Protein AF-A0A9N9YJM9-F1 (afdb_monomer)

Organism: NCBI:txid160324

Secondary structure (DSSP, 8-state):
-------------TTBEEEE--GGGS-TT-GGGGGSPTT--SEEEEE--SS-BTTEEEEEEEE-SSS-SSEEEP-BGGGPPPSS--EEEEEEEEEEEGGG-EESSSSS--BB-HHHHHHHHHHHHHH-HHHHHHHTTTSSSSTTTGGGG------------TTHHHHHTTS----PPP-PPP---------PPPP--

pLDDT: mean 72.13, std 16.97, range [33.31, 95.19]

Nearest PDB structures (foldseek):
  7ewj-assembly1_B  TM=7.113E-01  e=4.462E-03  Staphylococcus aureus
  5hjz-assembly1_A  TM=6.738E-01  e=5.020E-03  Mycobacterium tuberculosis H37Rv
  3tcj-assembly1_B  TM=5.607E-01  e=1.279E-01  Aliivibrio fischeri

Mean predicted aligned error: 15.02 Å

Foldseek 3Di:
DDPPPPVPPQDQLAQAKWAQAAPVVDPPPPPCPVVFDPPQHGFIWGWLFRDQDPQKTKIWGKDAPDDDPDWQFFDWPPRDHDPGRITTDLVDIDIDGPVSIHHDDPPRTTGTDPVRSVVSLVVNCVPPVPVCCVVCPPSNNCVVVVVVPPPPPPPPDDPDDPVVVVVVVPPPPDDDDDDDDDDDDDDDDDDDDDDDD

Sequence (197 aa):
MSHSSQTPRCLRLGGRLMMLPREEEIEESIPAMQAIEPGIFNHPVVVLSRQVHQGNVAVLLVSSPLQLPRSCTLAIAHGKTMKKQSYVNIQNIHEVPFDILRECWHDDDFYLESKSYGTLIKVLWKQNVAELDVRLRGHGIFERMHQSTRVETPRSTLNLSAEERRLIRLRSTHVEAPRSTPSLSAEEPRRRAYRNV

Solvent-accessible surface area (backbone atoms only — not comparable to full-atom values): 12550 Å² total; per-residue (Å²): 134,84,80,77,77,71,74,67,82,75,66,70,37,43,29,26,43,28,22,35,50,45,71,90,74,51,67,84,84,48,83,61,62,83,71,51,69,86,89,60,54,64,29,44,26,37,29,50,16,42,41,75,36,96,62,22,33,38,29,28,51,50,42,67,86,75,88,65,96,62,63,48,82,68,47,36,46,91,81,46,68,62,98,53,77,39,26,34,47,77,85,55,71,44,66,42,58,50,87,65,49,38,77,44,64,95,58,94,74,46,30,39,25,72,67,47,39,52,47,51,53,55,53,51,48,74,72,43,54,73,65,49,50,68,74,50,59,75,20,56,66,62,67,67,67,70,56,74,71,60,71,78,67,79,80,88,74,78,87,68,53,82,69,62,62,59,63,64,71,74,72,79,81,75,87,79,77,88,80,83,80,82,88,84,79,87,83,89,78,88,81,80,85,85,84,79,135

Radius of gyration: 25.68 Å; Cα contacts (8 Å, |Δi|>4): 224; chains: 1; bounding box: 63×47×76 Å

Structure (mmCIF, N/CA/C/O backbone):
data_AF-A0A9N9YJM9-F1
#
_entry.id   AF-A0A9N9YJM9-F1
#
loop_
_atom_site.group_PDB
_atom_site.id
_atom_site.type_symbol
_atom_site.label_atom_id
_atom_site.label_alt_id
_atom_site.label_comp_id
_atom_site.label_asym_id
_atom_site.label_entity_id
_atom_site.label_seq_id
_atom_site.pdbx_PDB_ins_code
_atom_site.Cartn_x
_atom_site.Cartn_y
_atom_site.Cartn_z
_atom_site.occupancy
_atom_site.B_iso_or_equiv
_atom_site.auth_seq_id
_atom_site.auth_comp_id
_atom_site.auth_asym_id
_atom_site.auth_atom_id
_atom_site.pdbx_PDB_model_num
ATOM 1 N N . MET A 1 1 ? -24.171 -30.555 9.560 1.00 45.22 1 MET A N 1
ATOM 2 C CA . MET A 1 1 ? -22.698 -30.589 9.472 1.00 45.22 1 MET A CA 1
ATOM 3 C C . MET A 1 1 ? -22.199 -29.174 9.667 1.00 45.22 1 MET A C 1
ATOM 5 O O . MET A 1 1 ? -22.440 -28.329 8.819 1.00 45.22 1 MET A O 1
ATOM 9 N N . SER A 1 2 ? -21.634 -28.885 10.835 1.00 41.25 2 SER A N 1
ATOM 10 C CA . SER A 1 2 ? -21.158 -27.548 11.184 1.00 41.25 2 SER A CA 1
ATOM 11 C C . SER A 1 2 ? -19.790 -27.353 10.545 1.00 41.25 2 SER A C 1
ATOM 13 O O . SER A 1 2 ? -18.819 -27.975 10.973 1.00 41.25 2 SER A O 1
ATOM 15 N N . HIS A 1 3 ? -19.715 -26.539 9.492 1.00 36.03 3 HIS A N 1
ATOM 16 C CA . HIS A 1 3 ? -18.434 -26.116 8.944 1.00 36.03 3 HIS A CA 1
ATOM 17 C C . HIS A 1 3 ? -17.731 -25.284 10.014 1.00 36.03 3 HIS A C 1
ATOM 19 O O . HIS A 1 3 ? -18.083 -24.135 10.264 1.00 36.03 3 HIS A O 1
ATOM 25 N N . SER A 1 4 ? -16.771 -25.912 10.689 1.00 38.78 4 SER A N 1
ATOM 26 C CA . SER A 1 4 ? -15.748 -25.221 11.458 1.00 38.78 4 SER A CA 1
ATOM 27 C C . SER A 1 4 ? -15.012 -24.316 10.479 1.00 38.78 4 SER A C 1
ATOM 29 O O . SER A 1 4 ? -14.150 -24.766 9.725 1.00 38.78 4 SER A O 1
ATOM 31 N N . SER A 1 5 ? -15.402 -23.045 10.441 1.00 41.66 5 SER A N 1
ATOM 32 C CA . SER A 1 5 ? -14.601 -21.974 9.875 1.00 41.66 5 SER A CA 1
ATOM 33 C C . SER A 1 5 ? -13.382 -21.819 10.776 1.00 41.66 5 SER A C 1
ATOM 35 O O . SER A 1 5 ? -13.302 -20.924 11.615 1.00 41.66 5 SER A O 1
ATOM 37 N N . GLN A 1 6 ? -12.424 -22.739 10.626 1.00 33.31 6 GLN A N 1
ATOM 38 C CA . GLN A 1 6 ? -11.046 -22.475 10.998 1.00 33.31 6 GLN A CA 1
ATOM 39 C C . GLN A 1 6 ? -10.696 -21.158 10.320 1.00 33.31 6 GLN A C 1
ATOM 41 O O . GLN A 1 6 ? -10.516 -21.112 9.107 1.00 33.31 6 GLN A O 1
ATOM 46 N N . THR A 1 7 ? -10.678 -20.072 11.091 1.00 35.19 7 THR A N 1
ATOM 47 C CA . THR A 1 7 ? -10.152 -18.802 10.621 1.00 35.19 7 THR A CA 1
ATOM 48 C C . THR A 1 7 ? -8.721 -19.096 10.190 1.00 35.19 7 THR A C 1
ATOM 50 O O . THR A 1 7 ? -7.916 -19.467 11.058 1.00 35.19 7 THR A O 1
ATOM 53 N N . PRO A 1 8 ? -8.401 -19.031 8.884 1.00 41.16 8 PRO A N 1
ATOM 54 C CA . PRO A 1 8 ? -7.048 -19.278 8.420 1.00 41.16 8 PRO A CA 1
ATOM 55 C C . PRO A 1 8 ? -6.135 -18.363 9.223 1.00 41.16 8 PRO A C 1
ATOM 57 O O . PRO A 1 8 ? -6.512 -17.221 9.499 1.00 41.16 8 PRO A O 1
ATOM 60 N N . ARG A 1 9 ? -4.988 -18.890 9.680 1.00 41.50 9 ARG A N 1
ATOM 61 C CA . ARG A 1 9 ? -3.952 -18.112 10.375 1.00 41.50 9 ARG A CA 1
ATOM 62 C C . ARG A 1 9 ? -3.815 -16.800 9.622 1.00 41.50 9 ARG A C 1
ATOM 64 O O . ARG A 1 9 ? -3.351 -16.815 8.489 1.00 41.50 9 ARG A O 1
ATOM 71 N N . CYS A 1 10 ? -4.341 -15.728 10.208 1.00 45.53 10 CYS A N 1
ATOM 72 C CA . CYS A 1 10 ? -4.611 -14.504 9.474 1.00 45.53 10 CYS A CA 1
ATOM 73 C C . CYS A 1 10 ? -3.257 -13.970 9.005 1.00 45.53 10 CYS A C 1
ATOM 75 O O . CYS A 1 10 ? -2.473 -13.477 9.824 1.00 45.53 10 CYS A O 1
ATOM 77 N N . LEU A 1 11 ? -2.936 -14.195 7.726 1.00 62.09 11 LEU A N 1
ATOM 78 C CA . LEU A 1 11 ? -1.716 -13.706 7.105 1.00 62.09 11 LEU A CA 1
ATOM 79 C C . LEU A 1 11 ? -1.736 -12.205 7.343 1.00 62.09 11 LEU A C 1
ATOM 81 O O . LEU A 1 11 ? -2.713 -11.535 7.016 1.00 62.09 11 LEU A O 1
ATOM 85 N N . ARG A 1 12 ? -0.713 -11.684 8.019 1.00 80.06 12 ARG A N 1
ATOM 86 C CA . ARG A 1 12 ? -0.648 -10.256 8.326 1.00 80.06 12 ARG A CA 1
ATOM 87 C C . ARG A 1 12 ? -0.551 -9.501 7.003 1.00 80.06 12 ARG A C 1
ATOM 89 O O . ARG A 1 12 ? 0.544 -9.350 6.488 1.00 80.06 12 ARG A O 1
ATOM 96 N N . LEU A 1 13 ? -1.677 -9.041 6.462 1.00 90.56 13 LEU A N 1
ATOM 97 C CA . LEU A 1 13 ? -1.710 -8.299 5.199 1.00 90.56 13 LEU A CA 1
ATOM 98 C C . LEU A 1 13 ? -0.972 -6.962 5.327 1.00 90.56 13 LEU A C 1
ATOM 100 O O . LEU A 1 13 ? -0.258 -6.548 4.420 1.00 90.56 13 LEU A O 1
ATOM 104 N N . GLY A 1 14 ? -1.083 -6.326 6.493 1.00 92.25 14 GLY A N 1
ATOM 105 C CA . GLY A 1 14 ? -0.479 -5.026 6.755 1.00 92.25 14 GLY A CA 1
ATOM 106 C C . GLY A 1 14 ? 1.043 -5.069 6.644 1.00 92.25 14 GLY A C 1
ATOM 107 O O . GLY A 1 14 ? 1.714 -5.780 7.394 1.00 92.25 14 GLY A O 1
ATOM 108 N N . GLY A 1 15 ? 1.575 -4.261 5.733 1.00 91.12 15 GLY A N 1
ATOM 109 C CA . GLY A 1 15 ? 2.989 -4.171 5.406 1.00 91.12 15 GLY A CA 1
ATOM 110 C C . GLY A 1 15 ? 3.433 -5.108 4.285 1.00 91.12 15 GLY A C 1
ATOM 111 O O . GLY A 1 15 ? 4.610 -5.054 3.940 1.00 91.12 15 GLY A O 1
ATOM 112 N N . ARG A 1 16 ? 2.553 -5.942 3.712 1.00 91.88 16 ARG A N 1
ATOM 113 C CA . ARG A 1 16 ? 2.900 -6.792 2.562 1.00 91.88 16 ARG A CA 1
ATOM 114 C C . ARG A 1 16 ? 3.164 -5.929 1.332 1.00 91.88 16 ARG A C 1
ATOM 116 O O . ARG A 1 16 ? 2.418 -4.989 1.064 1.00 91.88 16 ARG A O 1
ATOM 123 N N . LEU A 1 17 ? 4.216 -6.254 0.593 1.00 91.31 17 LEU A N 1
ATOM 124 C CA . LEU A 1 17 ? 4.465 -5.724 -0.739 1.00 91.31 17 LEU A CA 1
ATOM 125 C C . LEU A 1 17 ? 3.782 -6.634 -1.757 1.00 91.31 17 LEU A C 1
ATOM 127 O O . LEU A 1 17 ? 4.004 -7.842 -1.771 1.00 91.31 17 LEU A O 1
ATOM 131 N N . MET A 1 18 ? 2.948 -6.047 -2.602 1.00 93.31 18 MET A N 1
ATOM 132 C CA . MET A 1 18 ? 2.218 -6.736 -3.665 1.00 93.31 18 MET A CA 1
ATOM 133 C C . MET A 1 18 ? 2.358 -5.953 -4.966 1.00 93.31 18 MET A C 1
ATOM 135 O O . MET A 1 18 ? 2.828 -4.817 -4.956 1.00 93.31 18 MET A O 1
ATOM 139 N N . MET A 1 19 ? 2.033 -6.569 -6.090 1.00 93.38 19 MET A N 1
ATOM 140 C CA . MET A 1 19 ? 2.045 -5.941 -7.402 1.00 93.38 19 MET A CA 1
ATOM 141 C C . MET A 1 19 ? 0.605 -5.687 -7.814 1.00 93.38 19 MET A C 1
ATOM 143 O O . MET A 1 19 ? -0.206 -6.615 -7.824 1.00 93.38 19 MET A O 1
ATOM 147 N N . LEU A 1 20 ? 0.294 -4.441 -8.158 1.00 93.88 20 LEU A N 1
ATOM 148 C CA . LEU A 1 20 ? -0.924 -4.158 -8.895 1.00 93.88 20 LEU A CA 1
ATOM 149 C C . LEU A 1 20 ? -0.624 -4.434 -10.378 1.00 93.88 20 LEU A C 1
ATOM 151 O O . LEU A 1 20 ? 0.277 -3.785 -10.920 1.00 93.88 20 LEU A O 1
ATOM 155 N N . PRO A 1 21 ? -1.292 -5.415 -11.014 1.00 93.12 21 PRO A N 1
ATOM 156 C CA . PRO A 1 21 ? -1.005 -5.806 -12.390 1.00 93.12 21 PRO A CA 1
ATOM 157 C C . PRO A 1 21 ? -1.365 -4.689 -13.373 1.00 93.12 21 PRO A C 1
ATOM 159 O O . PRO A 1 21 ? -1.852 -3.619 -12.985 1.00 93.12 21 PRO A O 1
ATOM 162 N N . ARG A 1 22 ? -1.081 -4.917 -14.656 1.00 92.56 22 ARG A N 1
ATOM 163 C CA . ARG A 1 22 ? -1.501 -3.990 -15.713 1.00 92.56 22 ARG A CA 1
ATOM 164 C C . ARG A 1 22 ? -3.015 -3.980 -15.839 1.00 92.56 22 ARG A C 1
ATOM 166 O O . ARG A 1 22 ? -3.670 -4.962 -15.507 1.00 92.56 22 ARG A O 1
ATOM 173 N N . GLU A 1 23 ? -3.554 -2.882 -16.351 1.00 90.81 23 GLU A N 1
ATOM 174 C CA . GLU A 1 23 ? -4.995 -2.755 -16.563 1.00 90.81 23 GLU A CA 1
ATOM 175 C C . GLU A 1 23 ? -5.513 -3.847 -17.510 1.00 90.81 23 GLU A C 1
ATOM 177 O O . GLU A 1 23 ? -6.507 -4.495 -17.199 1.00 90.81 23 GLU A O 1
ATOM 182 N N . GLU A 1 24 ? -4.775 -4.151 -18.586 1.00 90.12 24 GLU A N 1
ATOM 183 C CA . GLU A 1 24 ? -5.1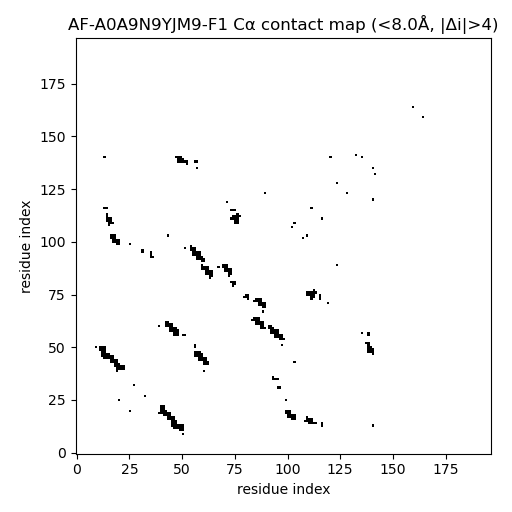31 -5.214 -19.536 1.00 90.12 24 GLU A CA 1
ATOM 184 C C . GLU A 1 24 ? -5.041 -6.650 -18.976 1.00 90.12 24 GLU A C 1
ATOM 186 O O . GLU A 1 24 ? -5.515 -7.591 -19.608 1.00 90.12 24 GLU A O 1
ATOM 191 N N . GLU A 1 25 ? -4.411 -6.841 -17.813 1.00 89.25 25 GLU A N 1
ATOM 192 C CA . GLU A 1 25 ? -4.263 -8.150 -17.157 1.00 89.25 25 GLU A CA 1
ATOM 193 C C . GLU A 1 25 ? -5.395 -8.438 -16.157 1.00 89.25 25 GLU A C 1
ATOM 195 O O . GLU A 1 25 ? -5.461 -9.533 -15.588 1.00 89.25 25 GLU A O 1
ATOM 200 N N . ILE A 1 26 ? -6.260 -7.456 -15.899 1.00 88.19 26 ILE A N 1
ATOM 201 C CA . ILE A 1 26 ? -7.385 -7.576 -14.977 1.00 88.19 26 ILE A CA 1
ATOM 202 C C . ILE A 1 26 ? -8.609 -8.019 -15.777 1.00 88.19 26 ILE A C 1
ATOM 204 O O . ILE A 1 26 ? -8.960 -7.414 -16.785 1.00 88.19 26 ILE A O 1
ATOM 208 N N . GLU A 1 27 ? -9.267 -9.088 -15.329 1.00 80.88 27 GLU A N 1
ATOM 209 C CA . GLU A 1 27 ? -10.489 -9.568 -15.972 1.00 80.88 27 GLU A CA 1
ATOM 210 C C . GLU A 1 27 ? -11.588 -8.494 -15.907 1.00 80.88 27 GLU A C 1
ATOM 212 O O . GLU A 1 27 ? -11.963 -8.037 -14.823 1.00 80.88 27 GLU A O 1
ATOM 217 N N . GLU A 1 28 ? -12.155 -8.140 -17.066 1.00 70.94 28 GLU A N 1
ATOM 218 C CA . GLU A 1 28 ? -13.230 -7.139 -17.205 1.00 70.94 28 GLU A CA 1
ATOM 219 C C . GLU A 1 28 ? -14.475 -7.462 -16.355 1.00 70.94 28 GLU A C 1
ATOM 221 O O . GLU A 1 28 ? -15.297 -6.590 -16.075 1.00 70.94 28 GLU A O 1
ATOM 226 N N . SER A 1 29 ? -14.626 -8.716 -15.916 1.00 62.06 29 SER A N 1
ATOM 227 C CA . SER A 1 29 ? -15.736 -9.179 -15.081 1.00 62.06 29 SER A CA 1
ATOM 228 C C . SER A 1 29 ? -15.692 -8.687 -13.637 1.00 62.06 29 SER A C 1
ATOM 230 O O . SER A 1 29 ? -16.652 -8.920 -12.903 1.00 62.06 29 SER A O 1
ATOM 232 N N . ILE A 1 30 ? -14.616 -8.028 -13.199 1.00 71.44 30 ILE A N 1
ATOM 233 C CA . ILE A 1 30 ? -14.522 -7.492 -11.842 1.00 71.44 30 ILE A CA 1
ATOM 234 C C . ILE A 1 30 ? -15.248 -6.136 -11.805 1.00 71.44 30 ILE A C 1
ATOM 236 O O . ILE A 1 30 ? -14.721 -5.144 -12.313 1.00 71.44 30 ILE A O 1
ATOM 240 N N . PRO A 1 31 ? -16.424 -6.029 -11.146 1.00 66.06 31 PRO A N 1
ATOM 241 C CA . PRO A 1 31 ? -17.236 -4.803 -11.150 1.00 66.06 31 PRO A CA 1
ATOM 242 C C . PRO A 1 31 ? -16.500 -3.587 -10.567 1.00 66.06 31 PRO A C 1
ATOM 244 O O . PRO A 1 31 ? -16.889 -2.442 -10.780 1.00 66.06 31 PRO A O 1
ATOM 247 N N . ALA A 1 32 ? -15.430 -3.843 -9.813 1.00 60.59 32 ALA A N 1
ATOM 248 C CA . ALA A 1 32 ? -14.633 -2.845 -9.128 1.00 60.59 32 ALA A CA 1
ATOM 249 C C . ALA A 1 32 ? -13.622 -2.103 -10.022 1.00 60.59 32 ALA A C 1
ATOM 251 O O . ALA A 1 32 ? -13.044 -1.130 -9.542 1.00 60.59 32 ALA A O 1
ATOM 252 N N . MET A 1 33 ? -13.423 -2.478 -11.299 1.00 60.31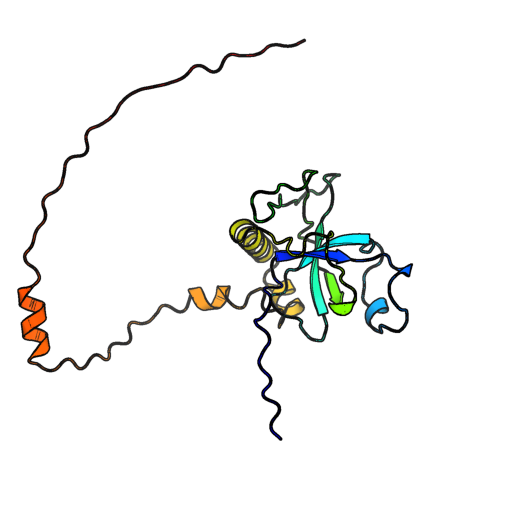 33 MET A N 1
ATOM 253 C CA . MET A 1 33 ? -12.526 -1.711 -12.188 1.00 60.31 33 MET A CA 1
ATOM 254 C C . MET A 1 33 ? -12.957 -0.245 -12.332 1.00 60.31 33 MET A C 1
ATOM 256 O O . MET A 1 33 ? -12.104 0.631 -12.407 1.00 60.31 33 MET A O 1
ATOM 260 N N . GLN A 1 34 ? -14.262 0.050 -12.271 1.00 61.41 34 GLN A N 1
ATOM 261 C CA . GLN A 1 34 ? -14.767 1.427 -12.376 1.00 61.41 34 GLN A CA 1
ATOM 262 C C . GLN A 1 34 ? -14.387 2.325 -11.188 1.00 61.41 34 GLN A C 1
ATOM 264 O O . GLN A 1 34 ? -14.498 3.544 -11.293 1.00 61.41 34 GLN A O 1
ATOM 269 N N . ALA A 1 35 ? -13.960 1.748 -10.060 1.00 69.31 35 ALA A N 1
ATOM 270 C CA . ALA A 1 35 ? -13.601 2.499 -8.859 1.00 69.31 35 ALA A CA 1
ATOM 271 C C . ALA A 1 35 ? -12.092 2.771 -8.736 1.00 69.31 35 ALA A C 1
ATOM 273 O O . ALA A 1 35 ? -11.681 3.517 -7.846 1.00 69.31 35 ALA A O 1
ATOM 274 N N . ILE A 1 36 ? -11.263 2.167 -9.595 1.00 81.81 36 ILE A N 1
ATOM 275 C CA . ILE A 1 36 ? -9.810 2.313 -9.521 1.00 81.81 36 ILE A CA 1
ATOM 276 C C . ILE A 1 36 ? -9.386 3.550 -10.314 1.00 81.81 36 ILE A C 1
ATOM 278 O O . ILE A 1 36 ? -9.724 3.703 -11.484 1.00 81.81 36 ILE A O 1
ATOM 282 N N . GLU A 1 37 ? -8.629 4.440 -9.673 1.00 82.62 37 GLU A N 1
ATOM 283 C CA . GLU A 1 37 ? -8.107 5.632 -10.341 1.00 82.62 37 GLU A CA 1
ATOM 284 C C . GLU A 1 37 ? -7.147 5.248 -11.484 1.00 82.62 37 GLU A C 1
ATOM 286 O O . GLU A 1 37 ? -6.256 4.416 -11.287 1.00 82.62 37 GLU A O 1
ATOM 291 N N . PRO A 1 38 ? -7.272 5.857 -12.676 1.00 82.06 38 PRO A N 1
ATOM 292 C CA . PRO A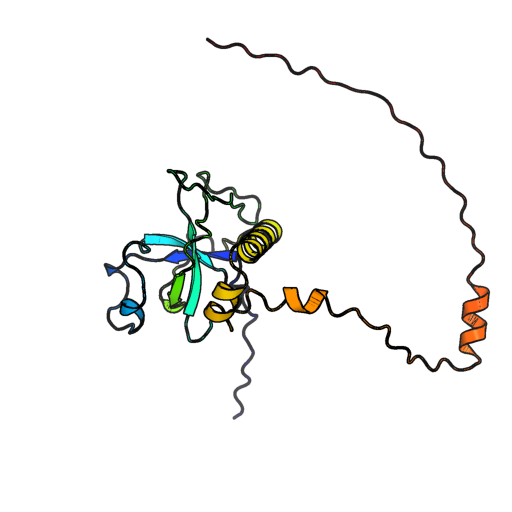 1 38 ? -6.365 5.572 -13.779 1.00 82.06 38 PRO A CA 1
ATOM 293 C C . PRO A 1 38 ? -4.929 5.981 -13.424 1.00 82.06 38 PRO A C 1
ATOM 295 O O . PRO A 1 38 ? -4.690 6.983 -12.751 1.00 82.06 38 PRO A O 1
ATOM 298 N N . GLY A 1 39 ? -3.954 5.212 -13.913 1.00 84.88 39 GLY A N 1
ATOM 299 C CA . GLY A 1 39 ? -2.529 5.500 -13.717 1.00 84.88 39 GLY A CA 1
ATOM 300 C C . GLY A 1 39 ? -1.905 4.917 -12.446 1.00 84.88 39 GLY A C 1
ATOM 301 O O . GLY A 1 39 ? -0.752 5.226 -12.155 1.00 84.88 39 GLY A O 1
ATOM 302 N N . ILE A 1 40 ? -2.625 4.066 -11.706 1.00 89.62 40 ILE A N 1
ATOM 303 C CA . ILE A 1 40 ? -2.067 3.361 -10.540 1.00 89.62 40 ILE A CA 1
ATOM 304 C C . ILE A 1 40 ? -1.616 1.922 -10.850 1.00 89.62 40 ILE A C 1
ATOM 306 O O . ILE A 1 40 ? -0.931 1.313 -10.032 1.00 89.62 40 ILE A O 1
ATOM 310 N N . PHE A 1 41 ? -1.979 1.382 -12.017 1.00 92.25 41 PHE A N 1
ATOM 311 C CA . PHE A 1 41 ? -1.658 0.020 -12.466 1.00 92.25 41 PHE A CA 1
ATOM 312 C C . PHE A 1 41 ? -0.167 -0.195 -12.740 1.00 92.25 41 PHE A C 1
ATOM 314 O O . PHE A 1 41 ? 0.580 0.755 -12.959 1.00 92.25 41 PHE A O 1
ATOM 321 N N . ASN A 1 42 ? 0.260 -1.461 -12.798 1.00 92.50 42 ASN A N 1
ATOM 322 C CA . ASN A 1 42 ? 1.645 -1.855 -13.083 1.00 92.50 42 ASN A CA 1
ATOM 323 C C . ASN A 1 42 ? 2.670 -1.278 -12.085 1.00 92.50 42 ASN A C 1
ATOM 325 O O . ASN A 1 42 ? 3.792 -0.907 -12.448 1.00 92.50 42 ASN A O 1
ATOM 329 N N . HIS A 1 43 ? 2.281 -1.186 -10.814 1.00 90.81 43 HIS A N 1
ATOM 330 C CA . HIS A 1 43 ? 3.113 -0.625 -9.758 1.00 90.81 43 HIS A CA 1
ATOM 331 C C . HIS A 1 43 ? 3.199 -1.556 -8.544 1.00 90.81 43 HIS A C 1
ATOM 333 O O . HIS A 1 43 ? 2.201 -2.166 -8.147 1.00 90.81 43 HIS A O 1
ATOM 339 N N . PRO A 1 44 ? 4.381 -1.648 -7.901 1.00 92.12 44 PRO A N 1
ATOM 340 C CA . PRO A 1 44 ? 4.471 -2.258 -6.588 1.00 92.12 44 PRO A CA 1
ATOM 341 C C . PRO A 1 44 ? 3.693 -1.410 -5.582 1.00 92.12 44 PRO A C 1
ATOM 343 O O . PRO A 1 44 ? 3.757 -0.180 -5.598 1.00 92.12 44 PRO A O 1
ATOM 346 N N . VAL A 1 45 ? 2.985 -2.074 -4.680 1.00 93.44 45 VAL A N 1
ATOM 347 C CA . VAL A 1 45 ? 2.158 -1.450 -3.653 1.00 93.44 45 VAL A CA 1
ATOM 348 C C . VAL A 1 45 ? 2.463 -2.019 -2.275 1.00 93.44 45 VAL A C 1
ATOM 350 O O . VAL A 1 45 ? 2.794 -3.194 -2.131 1.00 93.44 45 VAL A O 1
ATOM 353 N N . VAL A 1 46 ? 2.337 -1.186 -1.244 1.00 93.81 46 VAL A N 1
ATOM 354 C CA . VAL A 1 46 ? 2.325 -1.624 0.158 1.00 93.81 46 VAL A CA 1
ATOM 355 C C . VAL A 1 46 ? 0.882 -1.722 0.622 1.00 93.81 46 VAL A C 1
ATOM 357 O O . VAL A 1 46 ? 0.160 -0.726 0.604 1.00 93.81 46 VAL A O 1
ATOM 360 N N . VAL A 1 47 ? 0.487 -2.892 1.111 1.00 95.19 47 VAL A N 1
ATOM 361 C CA . VAL A 1 47 ? -0.820 -3.102 1.733 1.00 95.19 47 VAL A CA 1
ATOM 362 C C . VAL A 1 47 ? -0.829 -2.482 3.130 1.00 95.19 47 VAL A C 1
ATOM 364 O O . VAL A 1 47 ? 0.014 -2.787 3.975 1.00 95.19 47 VAL A O 1
ATOM 367 N N . LEU A 1 48 ? -1.786 -1.595 3.386 1.00 94.25 48 LEU A N 1
ATOM 368 C CA . LEU A 1 48 ? -2.012 -0.987 4.696 1.00 94.25 48 LEU A CA 1
ATOM 369 C C . LEU A 1 48 ? -3.015 -1.789 5.525 1.00 94.25 48 LEU A C 1
ATOM 371 O O . LEU A 1 48 ? -2.885 -1.873 6.746 1.00 94.25 48 LEU A O 1
ATOM 375 N N . SER A 1 49 ? -4.020 -2.376 4.880 1.00 94.50 49 SER A N 1
ATOM 376 C CA . SER A 1 49 ? -5.069 -3.121 5.573 1.00 94.50 49 SER A CA 1
ATOM 377 C C . SER A 1 49 ? -4.510 -4.332 6.300 1.00 94.50 49 SER A C 1
ATOM 379 O O . SER A 1 49 ? -3.657 -5.054 5.794 1.00 94.50 49 SER A O 1
ATOM 381 N N . ARG A 1 50 ? -5.005 -4.580 7.512 1.00 92.38 50 ARG A N 1
ATOM 382 C CA . ARG A 1 50 ? -4.660 -5.797 8.262 1.00 92.38 50 ARG A CA 1
ATOM 383 C C . ARG A 1 50 ? -5.537 -6.983 7.894 1.00 92.38 50 ARG A C 1
ATOM 385 O O . ARG A 1 50 ? -5.157 -8.111 8.190 1.00 92.38 50 ARG A O 1
ATOM 392 N N . GLN A 1 51 ? -6.677 -6.705 7.276 1.00 92.12 51 GLN A N 1
ATOM 393 C CA . GLN A 1 51 ? -7.679 -7.658 6.829 1.00 92.12 51 GLN A CA 1
ATOM 394 C C . GLN A 1 51 ? -8.368 -7.107 5.578 1.00 92.12 51 GLN A C 1
ATOM 396 O O . GLN A 1 51 ? -8.390 -5.893 5.380 1.00 92.12 51 GLN A O 1
ATOM 401 N N . VAL A 1 52 ? -8.933 -7.989 4.759 1.00 92.75 52 VAL A N 1
ATOM 402 C CA . VAL A 1 52 ? -9.757 -7.595 3.611 1.00 92.75 52 VAL A CA 1
ATOM 403 C C . VAL A 1 52 ? -11.092 -7.049 4.126 1.00 92.75 52 VAL A C 1
ATOM 405 O O . VAL A 1 52 ? -11.751 -7.696 4.941 1.00 92.75 52 VAL A O 1
ATOM 408 N N . HIS A 1 53 ? -11.494 -5.867 3.662 1.00 91.81 53 HIS A N 1
ATOM 409 C CA . HIS A 1 53 ? -12.767 -5.238 4.002 1.00 91.81 53 HIS A CA 1
ATOM 410 C C . HIS A 1 53 ? -13.638 -5.144 2.749 1.00 91.81 53 HIS A C 1
ATOM 412 O O . HIS A 1 53 ? -13.254 -4.499 1.783 1.00 91.81 53 HIS A O 1
ATOM 418 N N . GLN A 1 54 ? -14.794 -5.818 2.747 1.00 91.31 54 GLN A N 1
ATOM 419 C CA . GLN A 1 54 ? -15.714 -5.850 1.595 1.00 91.31 54 GLN A CA 1
ATOM 420 C C . GLN A 1 54 ? -15.043 -6.268 0.267 1.00 91.31 54 GLN A C 1
ATOM 422 O O . GLN A 1 54 ? -15.375 -5.755 -0.793 1.00 91.31 54 GLN A O 1
ATOM 427 N N . GLY A 1 55 ? -14.079 -7.194 0.322 1.00 90.31 55 GLY A N 1
ATOM 428 C CA . GLY A 1 55 ? -13.304 -7.626 -0.851 1.00 90.31 55 GLY A CA 1
ATOM 429 C C . GLY A 1 55 ? -12.137 -6.703 -1.222 1.00 90.31 55 GLY A C 1
ATOM 430 O O . GLY A 1 55 ? -11.327 -7.065 -2.070 1.00 90.31 55 GLY A O 1
ATOM 431 N N . ASN A 1 56 ? -11.991 -5.561 -0.549 1.00 93.31 56 ASN A N 1
ATOM 432 C CA . ASN A 1 56 ? -10.967 -4.567 -0.837 1.00 93.31 56 ASN A CA 1
ATOM 433 C C . ASN A 1 56 ? -9.887 -4.478 0.247 1.00 93.31 56 ASN A C 1
ATOM 435 O O . ASN A 1 56 ? -10.064 -4.874 1.403 1.00 93.31 56 ASN A O 1
ATOM 439 N N . VAL A 1 57 ? -8.756 -3.894 -0.137 1.00 94.75 57 VAL A N 1
ATOM 440 C CA . VAL A 1 57 ? -7.660 -3.494 0.743 1.00 94.75 57 VAL A CA 1
ATOM 441 C C . VAL A 1 57 ? -7.187 -2.088 0.388 1.00 94.75 57 VAL A C 1
ATOM 443 O O . VAL A 1 57 ? -7.186 -1.677 -0.768 1.00 94.75 57 VAL A O 1
ATOM 446 N N . ALA A 1 58 ? -6.746 -1.350 1.397 1.00 94.69 58 ALA A N 1
ATOM 447 C CA . ALA A 1 58 ? -6.114 -0.056 1.246 1.00 94.69 58 ALA A CA 1
ATOM 448 C C . ALA A 1 58 ? -4.620 -0.239 0.971 1.00 94.69 58 ALA A C 1
ATOM 450 O O . ALA A 1 58 ? -3.928 -0.958 1.703 1.00 94.69 58 ALA A O 1
ATOM 451 N N . VAL A 1 59 ? -4.115 0.436 -0.056 1.00 94.75 59 VAL A N 1
ATOM 452 C CA . VAL A 1 59 ? -2.740 0.310 -0.537 1.00 94.75 59 VAL A CA 1
ATOM 453 C C . VAL A 1 59 ? -2.093 1.673 -0.785 1.00 94.75 59 VAL A C 1
ATOM 455 O O . VAL A 1 59 ? -2.767 2.680 -1.005 1.00 94.75 59 VAL A O 1
ATOM 458 N N . LEU A 1 60 ? -0.760 1.693 -0.759 1.00 93.25 60 LEU A N 1
ATOM 459 C CA . LEU A 1 60 ? 0.066 2.820 -1.192 1.00 93.25 60 LEU A CA 1
ATOM 460 C C . LEU A 1 60 ? 0.949 2.405 -2.360 1.00 93.25 60 LEU A C 1
ATOM 462 O O . LEU A 1 60 ? 1.629 1.383 -2.273 1.00 93.25 60 LEU A O 1
ATOM 466 N N . LEU A 1 61 ? 1.015 3.244 -3.391 1.00 91.38 61 LEU A N 1
ATOM 467 C CA . LEU A 1 61 ? 1.960 3.070 -4.489 1.00 91.38 61 LEU A CA 1
ATOM 468 C C . LEU A 1 61 ? 3.403 3.238 -4.003 1.00 91.38 61 LEU A C 1
ATOM 470 O O . LEU A 1 61 ? 3.738 4.207 -3.310 1.00 91.38 61 LEU A O 1
ATOM 474 N N . VAL A 1 62 ? 4.260 2.301 -4.399 1.00 88.38 62 VAL A N 1
ATOM 475 C CA . VAL A 1 62 ? 5.708 2.372 -4.224 1.00 88.38 62 VAL A CA 1
ATOM 476 C C . VAL A 1 62 ? 6.318 2.913 -5.512 1.00 88.38 62 VAL A C 1
ATOM 478 O O . VAL A 1 62 ? 6.314 2.253 -6.550 1.00 88.38 62 VAL A O 1
ATOM 481 N N . SER A 1 63 ? 6.892 4.107 -5.429 1.00 81.06 63 SER A N 1
ATOM 482 C CA . SER A 1 63 ? 7.474 4.818 -6.565 1.00 81.06 63 SER A CA 1
ATOM 483 C C . SER A 1 63 ? 8.967 5.071 -6.360 1.00 81.06 63 SER A C 1
ATOM 485 O O . SER A 1 63 ? 9.482 5.138 -5.238 1.00 81.06 63 SER A O 1
ATOM 487 N N . SER A 1 64 ? 9.688 5.224 -7.470 1.00 71.75 64 SER A N 1
ATOM 488 C CA . SER A 1 64 ? 11.077 5.689 -7.464 1.00 71.75 64 SER A CA 1
ATOM 489 C C . SER A 1 64 ? 11.160 7.194 -7.154 1.00 71.75 64 SER A C 1
ATOM 491 O O . SER A 1 64 ? 10.182 7.911 -7.375 1.00 71.75 64 SER A O 1
ATOM 493 N N . PRO A 1 65 ? 12.314 7.711 -6.693 1.00 59.75 65 PRO A N 1
ATOM 494 C CA . PRO A 1 65 ? 12.489 9.103 -6.315 1.00 59.75 65 PRO A CA 1
ATOM 495 C C . PRO A 1 65 ? 12.670 9.958 -7.563 1.00 59.75 65 PRO A C 1
ATOM 497 O O . PRO A 1 65 ? 13.769 10.380 -7.904 1.00 59.75 65 PRO A O 1
ATOM 500 N N . LEU A 1 66 ? 11.574 10.220 -8.257 1.00 54.59 66 LEU A N 1
ATOM 501 C CA . LEU A 1 66 ? 11.449 11.438 -9.030 1.00 54.59 66 LEU A CA 1
ATOM 502 C C . LEU A 1 66 ? 10.342 12.257 -8.362 1.00 54.59 66 LEU A C 1
ATOM 504 O O . LEU A 1 66 ? 9.163 12.016 -8.572 1.00 54.59 66 LEU A O 1
ATOM 508 N N . GLN A 1 67 ? 10.754 13.228 -7.541 1.00 51.72 67 GLN A N 1
ATOM 509 C CA . GLN A 1 67 ? 9.980 14.448 -7.263 1.00 51.72 67 GLN A CA 1
ATOM 510 C C . GLN A 1 67 ? 8.758 14.371 -6.321 1.00 51.72 67 GLN A C 1
ATOM 512 O O . GLN A 1 67 ? 7.835 15.166 -6.473 1.00 51.72 67 GLN A O 1
ATOM 517 N N . LEU A 1 68 ? 8.740 13.517 -5.290 1.00 56.16 68 LEU A N 1
ATOM 518 C CA . LEU A 1 68 ? 7.682 13.601 -4.267 1.00 56.16 68 LEU A CA 1
ATOM 519 C C . LEU A 1 68 ? 8.127 14.435 -3.046 1.00 56.16 68 LEU A C 1
ATOM 521 O O . LEU A 1 68 ? 9.058 14.030 -2.351 1.00 56.16 68 LEU A O 1
ATOM 525 N N . PRO A 1 69 ? 7.451 15.559 -2.718 1.00 53.06 69 PRO A N 1
ATOM 526 C CA . PRO A 1 69 ? 7.807 16.422 -1.583 1.00 53.06 69 PRO A CA 1
ATOM 527 C C . PRO A 1 69 ? 7.544 15.784 -0.205 1.00 53.06 69 PRO A C 1
ATOM 529 O O . PRO A 1 69 ? 7.941 16.340 0.818 1.00 53.06 69 PRO A O 1
ATOM 532 N N . ARG A 1 70 ? 6.868 14.625 -0.147 1.00 58.38 70 ARG A N 1
ATOM 533 C CA . ARG A 1 70 ? 6.544 13.889 1.089 1.00 58.38 70 ARG A CA 1
ATOM 534 C C . ARG A 1 70 ? 6.744 12.391 0.896 1.00 58.38 70 ARG A C 1
ATOM 536 O O . ARG A 1 70 ? 5.800 11.646 0.660 1.00 58.38 70 ARG A O 1
ATOM 543 N N . SER A 1 71 ? 7.993 11.961 0.983 1.00 57.16 71 SER A N 1
ATOM 544 C CA . SER A 1 71 ? 8.397 10.590 0.696 1.00 57.16 71 SER A CA 1
ATOM 545 C C . SER A 1 71 ? 8.891 9.889 1.969 1.00 57.16 71 SER A C 1
ATOM 547 O O . SER A 1 71 ? 9.765 10.417 2.656 1.00 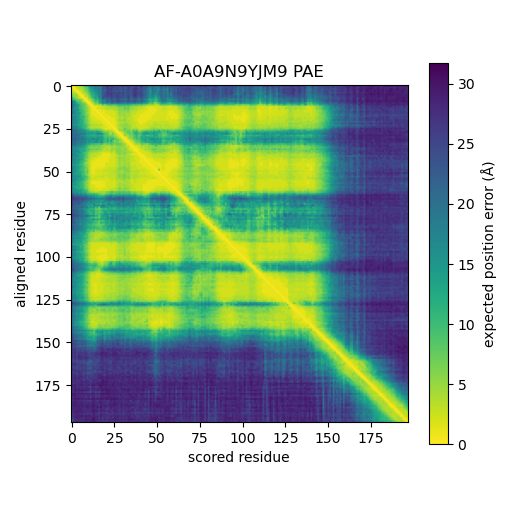57.16 71 SER A O 1
ATOM 549 N N . CYS A 1 72 ? 8.380 8.696 2.287 1.00 54.53 72 CYS A N 1
ATOM 550 C CA . CYS A 1 72 ? 8.932 7.856 3.358 1.00 54.53 72 CYS A CA 1
ATOM 551 C C . CYS A 1 72 ? 9.825 6.762 2.770 1.00 54.53 72 CYS A C 1
ATOM 553 O O . CYS A 1 72 ? 9.369 5.994 1.926 1.00 54.53 72 CYS A O 1
ATOM 555 N N . THR A 1 73 ? 11.074 6.672 3.233 1.00 63.72 73 THR A N 1
ATOM 556 C CA . THR A 1 73 ? 11.981 5.581 2.859 1.00 63.72 73 THR A CA 1
ATOM 557 C C . THR A 1 73 ? 11.487 4.271 3.465 1.00 63.72 73 THR A C 1
ATOM 559 O O . THR A 1 73 ? 11.269 4.188 4.676 1.00 63.72 73 THR A O 1
ATOM 562 N N . LEU A 1 74 ? 11.326 3.244 2.633 1.00 62.28 74 LEU A N 1
ATOM 563 C CA . LEU A 1 74 ? 10.907 1.916 3.073 1.00 62.28 74 LEU A CA 1
ATOM 564 C C . LEU A 1 74 ? 12.107 0.983 3.278 1.00 62.28 74 LEU A C 1
ATOM 566 O O . LEU A 1 74 ? 13.010 0.934 2.446 1.00 62.28 74 LEU A O 1
ATOM 570 N N . ALA A 1 75 ? 12.077 0.202 4.362 1.00 61.69 75 ALA A N 1
ATOM 571 C CA . ALA A 1 75 ? 12.965 -0.942 4.569 1.00 61.69 75 ALA A CA 1
ATOM 572 C C . ALA A 1 75 ? 12.140 -2.236 4.629 1.00 61.69 75 ALA A C 1
ATOM 574 O O . ALA A 1 75 ? 11.160 -2.320 5.381 1.00 61.69 75 ALA A O 1
ATOM 575 N N . ILE A 1 76 ? 12.532 -3.215 3.812 1.00 61.44 76 ILE A N 1
ATOM 576 C CA . ILE A 1 76 ? 11.905 -4.538 3.728 1.00 61.44 76 ILE A CA 1
ATOM 577 C C . ILE A 1 76 ? 12.479 -5.421 4.841 1.00 61.44 76 ILE A C 1
ATOM 579 O O . ILE A 1 76 ? 13.650 -5.314 5.201 1.00 61.44 76 ILE A O 1
ATOM 583 N N . ALA A 1 77 ? 11.636 -6.289 5.393 1.00 55.22 77 ALA A N 1
ATOM 584 C CA . ALA A 1 77 ? 12.012 -7.342 6.317 1.00 55.22 77 ALA A CA 1
ATOM 585 C C . ALA A 1 77 ? 13.118 -8.246 5.744 1.00 55.22 77 ALA A C 1
ATOM 587 O O . ALA A 1 77 ? 13.324 -8.338 4.535 1.00 55.22 77 ALA A O 1
ATOM 588 N N . HIS A 1 78 ? 13.828 -8.932 6.643 1.00 55.28 78 HIS A N 1
ATOM 589 C CA . HIS A 1 78 ? 14.975 -9.799 6.333 1.00 55.28 78 HIS A CA 1
ATOM 590 C C . HIS A 1 78 ? 16.248 -9.063 5.887 1.00 55.28 78 HIS A C 1
ATOM 592 O O . HIS A 1 78 ? 17.133 -9.675 5.292 1.00 55.28 78 HIS A O 1
ATOM 598 N N . GLY A 1 79 ? 16.368 -7.760 6.168 1.00 55.56 79 GLY A N 1
ATOM 599 C CA . GLY A 1 79 ? 17.573 -6.981 5.860 1.00 55.56 79 GLY A CA 1
ATOM 600 C C . GLY A 1 79 ? 17.828 -6.779 4.362 1.00 55.56 79 GLY A C 1
ATOM 601 O O . GLY A 1 79 ? 18.860 -6.221 3.988 1.00 55.56 79 GLY A O 1
ATOM 602 N N . LYS A 1 80 ? 16.898 -7.207 3.495 1.00 59.72 80 LYS A N 1
ATOM 603 C CA . LYS A 1 80 ? 16.938 -6.919 2.062 1.00 59.72 80 LYS A CA 1
ATOM 604 C C . LYS A 1 80 ? 16.546 -5.451 1.874 1.00 59.72 80 LYS A C 1
ATOM 606 O O . LYS A 1 80 ? 15.464 -5.025 2.258 1.00 59.72 80 LYS A O 1
ATOM 611 N N . THR A 1 81 ? 17.416 -4.649 1.279 1.00 58.94 81 THR A N 1
ATOM 612 C CA . THR A 1 81 ? 17.047 -3.301 0.833 1.00 58.94 81 THR A CA 1
ATOM 613 C C . THR A 1 81 ? 16.439 -3.395 -0.562 1.00 58.94 81 THR A C 1
ATOM 615 O O . THR A 1 81 ? 16.849 -4.219 -1.383 1.00 58.94 81 THR A O 1
ATOM 618 N N . MET A 1 82 ? 15.438 -2.564 -0.859 1.00 64.06 82 MET A N 1
ATOM 619 C CA . MET A 1 82 ? 14.992 -2.423 -2.245 1.00 64.06 82 MET A CA 1
ATOM 620 C C . MET A 1 82 ? 16.178 -1.982 -3.108 1.00 64.06 82 MET A C 1
ATOM 622 O O . MET A 1 82 ? 16.932 -1.093 -2.711 1.00 64.06 82 MET A O 1
ATOM 626 N N . LYS A 1 83 ? 16.332 -2.579 -4.301 1.00 61.50 83 LYS A N 1
ATOM 627 C CA . LYS A 1 83 ? 17.456 -2.292 -5.221 1.00 61.50 83 LYS A CA 1
ATOM 628 C C . LYS A 1 83 ? 17.608 -0.800 -5.541 1.00 61.50 83 LYS A C 1
ATOM 630 O O . LYS A 1 83 ? 18.699 -0.350 -5.871 1.00 61.50 83 LYS A O 1
ATOM 635 N N . LYS A 1 84 ? 16.511 -0.044 -5.472 1.00 65.31 84 LYS A N 1
ATOM 636 C CA . LYS A 1 84 ? 16.470 1.411 -5.634 1.00 65.31 84 LYS A CA 1
ATOM 637 C C . LYS A 1 84 ? 15.910 2.029 -4.358 1.00 65.31 84 LYS A C 1
ATOM 639 O O . LYS A 1 84 ? 15.025 1.436 -3.736 1.00 65.31 84 LYS A O 1
ATOM 644 N N . GLN A 1 85 ? 16.383 3.226 -4.003 1.00 66.81 85 GLN A N 1
ATOM 645 C CA . GLN A 1 85 ? 15.723 4.047 -2.985 1.00 66.81 85 GLN A CA 1
ATOM 646 C C . GLN A 1 85 ? 14.259 4.187 -3.391 1.00 66.81 85 GLN A C 1
ATOM 648 O O . GLN A 1 85 ? 13.964 4.749 -4.438 1.00 66.81 85 GLN A O 1
ATOM 653 N N . SER A 1 86 ? 13.366 3.571 -2.632 1.00 70.00 86 SER A N 1
ATOM 654 C CA . SER A 1 86 ? 11.955 3.477 -2.983 1.00 70.00 86 SER A CA 1
ATOM 655 C C . SER A 1 86 ? 11.148 4.164 -1.908 1.00 70.00 86 SER A C 1
ATOM 657 O O . SER A 1 86 ? 11.486 4.105 -0.720 1.00 70.00 86 SER A O 1
ATOM 659 N N . TYR A 1 87 ? 10.101 4.839 -2.349 1.00 77.75 87 TYR A N 1
ATOM 660 C CA . TYR A 1 87 ? 9.310 5.715 -1.515 1.00 77.75 87 TYR A CA 1
ATOM 661 C C . TYR A 1 87 ? 7.837 5.418 -1.716 1.00 77.75 87 TYR A C 1
ATOM 663 O O . TYR A 1 87 ? 7.420 5.003 -2.792 1.00 77.75 87 TYR A O 1
ATOM 671 N N . VAL A 1 88 ? 7.049 5.669 -0.680 1.00 82.50 88 VAL A N 1
ATOM 672 C CA . VAL A 1 88 ? 5.588 5.646 -0.775 1.00 82.50 88 VAL A CA 1
ATOM 673 C C . VAL A 1 88 ? 5.036 7.055 -0.764 1.00 82.50 88 VAL A C 1
ATOM 675 O O . VAL A 1 88 ? 5.447 7.881 0.060 1.00 82.50 88 VAL A O 1
ATOM 678 N N . ASN A 1 89 ? 4.091 7.315 -1.667 1.00 81.62 89 ASN A N 1
ATOM 679 C CA . ASN A 1 89 ? 3.310 8.541 -1.643 1.00 81.62 89 ASN A CA 1
ATOM 680 C C . ASN A 1 89 ? 2.164 8.400 -0.638 1.00 81.62 89 ASN A C 1
ATOM 682 O O . ASN A 1 89 ? 1.104 7.881 -0.958 1.00 81.62 89 ASN A O 1
ATOM 686 N N . ILE A 1 90 ? 2.370 8.904 0.573 1.00 83.81 90 ILE A N 1
ATOM 687 C CA . ILE A 1 90 ? 1.394 8.827 1.668 1.00 83.81 90 ILE A CA 1
ATOM 688 C C . ILE A 1 90 ? 0.122 9.665 1.457 1.00 83.81 90 ILE A C 1
ATOM 690 O O . ILE A 1 90 ? -0.802 9.551 2.257 1.00 83.81 90 ILE A O 1
ATOM 694 N N . GLN A 1 91 ? 0.071 10.518 0.429 1.00 81.62 91 GLN A N 1
ATOM 695 C CA . GLN A 1 91 ? -1.105 11.346 0.139 1.00 81.62 91 GLN A CA 1
ATOM 696 C C . GLN A 1 91 ? -2.198 10.563 -0.596 1.00 81.62 91 GLN A C 1
ATOM 698 O O . GLN A 1 91 ? -3.379 10.836 -0.396 1.00 81.62 91 GLN A O 1
ATOM 703 N N . ASN A 1 92 ? -1.810 9.562 -1.388 1.00 85.69 92 ASN A N 1
ATOM 704 C CA . ASN A 1 92 ? -2.714 8.849 -2.283 1.00 85.69 92 ASN A CA 1
ATOM 705 C C . ASN A 1 92 ? -2.868 7.404 -1.800 1.00 85.69 92 ASN A C 1
ATOM 707 O O . ASN A 1 92 ? -2.127 6.507 -2.198 1.00 85.69 92 ASN A O 1
ATOM 711 N N . ILE A 1 93 ? -3.805 7.202 -0.870 1.00 91.75 93 ILE A N 1
ATOM 712 C CA . ILE A 1 93 ? -4.223 5.862 -0.445 1.00 91.75 93 ILE A CA 1
ATOM 713 C C . ILE A 1 93 ? -5.341 5.398 -1.367 1.00 91.75 93 ILE A C 1
ATOM 715 O O . ILE A 1 93 ? -6.409 6.010 -1.378 1.00 91.75 93 IL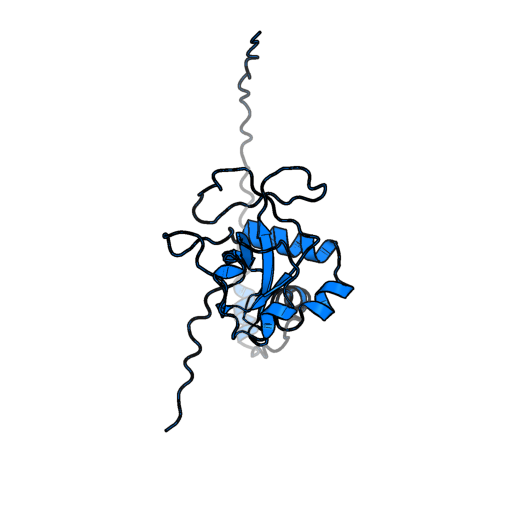E A O 1
ATOM 719 N N . HIS A 1 94 ? -5.112 4.293 -2.062 1.00 92.81 94 HIS A N 1
ATOM 720 C CA . HIS A 1 94 ? -6.096 3.691 -2.952 1.00 92.81 94 HIS A CA 1
ATOM 721 C C . HIS A 1 94 ? -6.747 2.498 -2.264 1.00 92.81 94 HIS A C 1
ATOM 723 O O . HIS A 1 94 ? -6.084 1.758 -1.540 1.00 92.81 94 HIS A O 1
ATOM 729 N N . GLU A 1 95 ? -8.041 2.315 -2.485 1.00 93.75 95 GLU A N 1
ATOM 730 C CA . GLU A 1 95 ? -8.743 1.094 -2.115 1.00 93.75 95 GLU A CA 1
ATOM 731 C C . GLU A 1 95 ? -8.886 0.244 -3.376 1.00 93.75 95 GLU A C 1
ATOM 733 O O . GLU A 1 95 ? -9.391 0.716 -4.390 1.00 93.75 95 GLU A O 1
ATOM 738 N N . VAL A 1 96 ? -8.365 -0.980 -3.334 1.00 93.38 96 VAL A N 1
ATOM 739 C CA . VAL A 1 96 ? -8.327 -1.886 -4.487 1.00 93.38 96 VAL A CA 1
ATOM 740 C C . VAL A 1 96 ? -8.857 -3.260 -4.091 1.00 93.38 96 VAL A C 1
ATOM 742 O O . VAL A 1 96 ? -8.657 -3.669 -2.941 1.00 93.38 96 VAL A O 1
ATOM 745 N N . PRO A 1 97 ? -9.487 -4.006 -5.012 1.00 93.56 97 PRO A N 1
ATOM 746 C CA . PRO A 1 97 ? -9.860 -5.390 -4.760 1.00 93.56 97 PRO A CA 1
ATOM 747 C C . PRO A 1 97 ? -8.632 -6.216 -4.385 1.00 93.56 97 PRO A C 1
ATOM 749 O O . PRO A 1 97 ? -7.570 -6.093 -4.995 1.00 93.56 97 PRO A O 1
ATOM 752 N N . PHE A 1 98 ? -8.755 -7.071 -3.377 1.00 93.06 98 PHE A N 1
ATOM 753 C CA . PHE A 1 98 ? -7.634 -7.911 -2.968 1.00 93.06 98 PHE A CA 1
ATOM 754 C C . PHE A 1 98 ? -7.271 -8.938 -4.050 1.00 93.06 98 PHE A C 1
ATOM 756 O O . PHE A 1 98 ? -6.093 -9.191 -4.287 1.00 93.06 98 PHE A O 1
ATOM 763 N N . ASP A 1 99 ? -8.276 -9.462 -4.752 1.00 92.00 99 ASP A N 1
ATOM 764 C CA . ASP A 1 99 ? -8.123 -10.567 -5.704 1.00 92.00 99 ASP A CA 1
ATOM 765 C C . ASP A 1 99 ? -7.339 -10.190 -6.972 1.00 92.00 99 ASP A C 1
ATOM 767 O O . ASP A 1 99 ? -6.807 -11.066 -7.654 1.00 92.00 99 ASP A O 1
ATOM 771 N N . ILE A 1 100 ? -7.222 -8.891 -7.279 1.00 92.88 100 ILE A N 1
ATOM 772 C CA . ILE A 1 100 ? -6.408 -8.420 -8.410 1.00 92.88 100 ILE A CA 1
ATOM 773 C C . ILE A 1 100 ? -4.931 -8.270 -8.046 1.00 92.88 100 ILE A C 1
ATOM 775 O O . ILE A 1 100 ? -4.088 -8.195 -8.937 1.00 92.88 100 ILE A O 1
ATOM 779 N N . LEU A 1 101 ? -4.590 -8.209 -6.755 1.00 93.00 101 LEU A N 1
ATOM 780 C CA . LEU A 1 101 ? -3.207 -8.049 -6.331 1.00 93.00 101 LEU A CA 1
ATOM 781 C C . LEU A 1 101 ? -2.428 -9.343 -6.567 1.00 93.00 101 LEU A C 1
ATOM 783 O O . LEU A 1 101 ? -2.864 -10.442 -6.231 1.00 93.00 101 LEU A O 1
ATOM 787 N N . ARG A 1 102 ? -1.223 -9.200 -7.115 1.00 92.44 102 ARG A N 1
ATOM 788 C CA . ARG A 1 102 ? -0.290 -10.303 -7.344 1.00 92.44 102 ARG A CA 1
ATOM 789 C C . ARG A 1 102 ? 0.855 -10.238 -6.347 1.00 92.44 102 ARG A C 1
ATOM 791 O O . ARG A 1 102 ? 1.167 -9.182 -5.797 1.00 92.44 102 ARG A O 1
ATOM 798 N N . GLU A 1 103 ? 1.498 -11.367 -6.099 1.00 90.00 103 GLU A N 1
ATOM 799 C CA . GLU A 1 103 ? 2.686 -11.378 -5.255 1.00 90.00 103 GLU A CA 1
ATOM 800 C C . GLU A 1 103 ? 3.835 -10.665 -5.968 1.00 90.00 103 GLU A C 1
ATOM 802 O O . GLU A 1 103 ? 4.109 -10.860 -7.154 1.00 90.00 103 GLU A O 1
ATOM 807 N N . CYS A 1 104 ? 4.464 -9.749 -5.237 1.00 78.44 104 CYS A N 1
ATOM 808 C CA . CYS A 1 104 ? 5.643 -9.053 -5.707 1.00 78.44 104 CYS A CA 1
ATOM 809 C C . CYS A 1 104 ? 6.807 -10.046 -5.644 1.00 78.44 104 CYS A C 1
ATOM 811 O O . CYS A 1 104 ? 7.319 -10.295 -4.558 1.00 78.44 104 CYS A O 1
ATOM 813 N N . TRP A 1 105 ? 7.234 -10.554 -6.803 1.00 73.81 105 TRP A N 1
ATOM 814 C CA . TRP A 1 105 ? 8.377 -11.466 -6.978 1.00 73.81 105 TRP A CA 1
ATOM 815 C C . TRP A 1 105 ? 8.136 -12.930 -6.564 1.00 73.81 105 TRP A C 1
ATOM 817 O O . TRP A 1 105 ? 7.187 -13.254 -5.869 1.00 73.81 105 TRP A O 1
ATOM 827 N N . HIS A 1 106 ? 9.024 -13.816 -7.033 1.00 65.50 106 HIS A N 1
ATOM 828 C CA . HIS A 1 106 ? 8.973 -15.270 -6.810 1.00 65.50 106 HIS A CA 1
ATOM 829 C C . HIS A 1 106 ? 9.429 -15.728 -5.410 1.00 65.50 106 HIS A C 1
ATOM 831 O O . HIS A 1 106 ? 9.426 -16.926 -5.155 1.00 65.50 106 HIS A O 1
ATOM 837 N N . ASP A 1 107 ? 9.863 -14.812 -4.535 1.00 64.50 107 ASP A N 1
ATOM 838 C CA . ASP A 1 107 ? 10.127 -15.144 -3.129 1.00 64.50 107 ASP A CA 1
ATOM 839 C C . ASP A 1 107 ? 8.886 -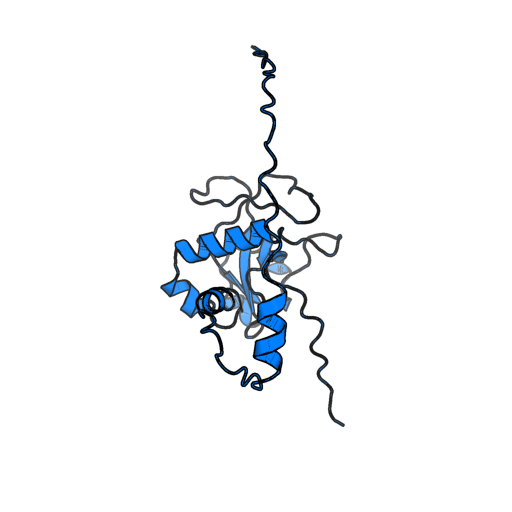14.730 -2.320 1.00 64.50 107 ASP A C 1
ATOM 841 O O . ASP A 1 107 ? 8.552 -13.546 -2.271 1.00 64.50 107 ASP A O 1
ATOM 845 N N . ASP A 1 108 ? 8.236 -15.694 -1.671 1.00 63.69 108 ASP A N 1
ATOM 846 C CA . ASP A 1 108 ? 6.836 -15.618 -1.213 1.00 63.69 108 ASP A CA 1
ATOM 847 C C . ASP A 1 108 ? 6.491 -14.540 -0.153 1.00 63.69 108 ASP A C 1
ATOM 849 O O . ASP A 1 108 ? 5.315 -14.301 0.132 1.00 63.69 108 ASP A O 1
ATOM 853 N N . ASP A 1 109 ? 7.463 -13.822 0.422 1.00 69.00 109 ASP A N 1
ATOM 854 C CA . ASP A 1 109 ? 7.236 -13.053 1.656 1.00 69.00 109 ASP A CA 1
ATOM 855 C C . ASP A 1 109 ? 7.948 -11.691 1.714 1.00 69.00 109 ASP A C 1
ATOM 857 O O . ASP A 1 109 ? 8.724 -11.385 2.628 1.00 69.00 109 ASP A O 1
ATOM 861 N N . PHE A 1 110 ? 7.651 -10.797 0.769 1.00 83.25 110 PHE A N 1
ATOM 862 C CA . PHE A 1 110 ? 8.074 -9.402 0.900 1.00 83.25 110 PHE A CA 1
ATOM 863 C C . PHE A 1 110 ? 7.138 -8.623 1.824 1.00 83.25 110 PHE A C 1
ATOM 865 O O . PHE A 1 110 ? 6.047 -8.200 1.446 1.00 83.25 110 PHE A O 1
ATOM 872 N N . TYR A 1 111 ? 7.609 -8.375 3.041 1.00 87.25 111 TYR A N 1
ATOM 873 C CA . TYR A 1 111 ? 6.945 -7.517 4.017 1.00 87.25 111 TYR A CA 1
ATOM 874 C C . TYR A 1 111 ? 7.846 -6.358 4.412 1.00 87.25 111 TYR A C 1
ATOM 876 O O . TYR A 1 111 ? 9.067 -6.481 4.439 1.00 87.25 111 TYR A O 1
ATOM 884 N N . LEU A 1 112 ? 7.259 -5.229 4.784 1.00 85.44 112 LEU A N 1
ATOM 885 C CA . LEU A 1 112 ? 7.975 -4.187 5.503 1.00 85.44 112 LEU A CA 1
ATOM 886 C C . LEU A 1 112 ? 8.392 -4.696 6.883 1.00 85.44 112 LEU A C 1
ATOM 888 O O . LEU A 1 112 ? 7.646 -5.411 7.557 1.00 85.44 112 LEU A O 1
ATOM 892 N N . GLU A 1 113 ? 9.562 -4.259 7.352 1.00 84.44 113 GLU A N 1
ATOM 893 C CA . GLU A 1 113 ? 9.923 -4.467 8.752 1.00 84.44 113 GLU A CA 1
ATOM 894 C C . GLU A 1 113 ? 8.831 -3.901 9.663 1.00 84.44 113 GLU A C 1
ATOM 896 O O . GLU A 1 113 ? 8.296 -2.816 9.419 1.00 84.44 113 GLU A O 1
ATOM 901 N N . SER A 1 114 ? 8.539 -4.587 10.772 1.00 84.88 114 SER A N 1
ATOM 902 C CA . SER A 1 114 ? 7.503 -4.143 11.718 1.00 84.88 114 SER A CA 1
ATOM 903 C C . SER A 1 114 ? 7.723 -2.699 12.197 1.00 84.88 114 SER A C 1
ATOM 905 O O . SE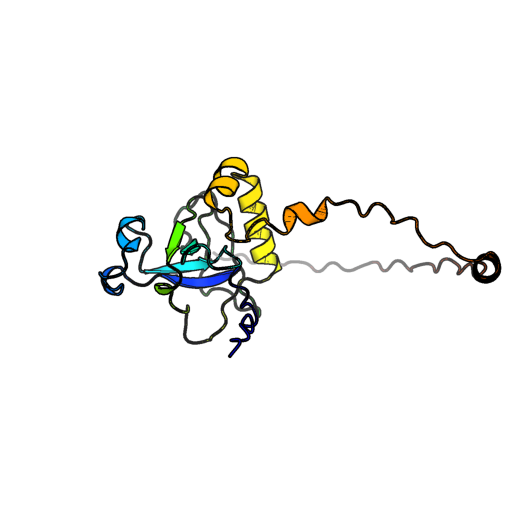R A 1 114 ? 6.760 -1.960 12.407 1.00 84.88 114 SER A O 1
ATOM 907 N N . LYS A 1 115 ? 8.988 -2.267 12.321 1.00 83.88 115 LYS A N 1
ATOM 908 C CA . LYS A 1 115 ? 9.360 -0.889 12.672 1.00 83.88 115 LYS A CA 1
ATOM 909 C C . LYS A 1 115 ? 9.064 0.101 11.540 1.00 83.88 115 LYS A C 1
ATOM 911 O O . LYS A 1 115 ? 8.510 1.169 11.809 1.00 83.88 115 LYS A O 1
ATOM 916 N N . SER A 1 116 ? 9.391 -0.250 10.298 1.00 84.25 116 SER A N 1
ATOM 917 C CA . SER A 1 116 ? 9.103 0.557 9.103 1.00 84.25 116 SER A CA 1
ATOM 918 C C . SER A 1 116 ? 7.602 0.709 8.891 1.00 84.25 116 SER A C 1
ATOM 920 O O . SER A 1 116 ? 7.110 1.830 8.786 1.00 84.25 116 SER A O 1
ATOM 922 N N . TYR A 1 117 ? 6.858 -0.397 8.950 1.00 88.88 117 TYR A N 1
ATOM 923 C CA . TYR A 1 117 ? 5.400 -0.383 8.870 1.00 88.88 117 TYR A CA 1
ATOM 924 C C . TYR A 1 117 ? 4.777 0.449 9.999 1.00 88.88 117 TYR A C 1
ATOM 926 O O . TYR A 1 117 ? 3.959 1.331 9.755 1.00 88.88 117 TYR A O 1
ATOM 934 N N . GLY A 1 118 ? 5.222 0.252 11.245 1.00 88.06 118 GLY A N 1
ATOM 935 C CA . GLY A 1 118 ? 4.761 1.058 12.377 1.00 88.06 118 GLY A CA 1
ATOM 936 C C . GLY A 1 118 ? 5.055 2.555 12.216 1.00 88.06 118 GLY A C 1
ATOM 937 O O . GLY A 1 118 ? 4.252 3.387 12.635 1.00 88.06 118 GLY A O 1
ATOM 938 N N . THR A 1 119 ? 6.179 2.912 11.591 1.00 86.94 119 THR A N 1
ATOM 939 C CA . THR A 1 119 ? 6.530 4.307 11.283 1.00 86.94 119 THR A CA 1
ATOM 940 C C . THR A 1 119 ? 5.617 4.878 10.202 1.00 86.94 119 THR A C 1
ATOM 942 O O . THR A 1 119 ? 5.089 5.973 10.385 1.00 86.94 119 THR A O 1
ATOM 945 N N . LEU A 1 120 ? 5.359 4.118 9.135 1.00 87.56 120 LEU A N 1
ATOM 946 C CA . LEU A 1 120 ? 4.430 4.486 8.067 1.00 87.56 120 LEU A CA 1
ATOM 947 C C . LEU A 1 120 ? 3.027 4.782 8.616 1.00 87.56 120 LEU A C 1
ATOM 949 O O . LEU A 1 120 ? 2.500 5.867 8.384 1.00 87.56 120 LEU A O 1
ATOM 953 N N . ILE A 1 121 ? 2.464 3.879 9.428 1.00 89.44 121 ILE A N 1
ATOM 954 C CA . ILE A 1 121 ? 1.142 4.082 10.044 1.00 89.44 121 ILE A CA 1
ATOM 955 C C . ILE A 1 121 ? 1.123 5.322 10.951 1.00 89.44 121 ILE A C 1
ATOM 957 O O . ILE A 1 121 ? 0.163 6.089 10.927 1.00 89.44 121 ILE A O 1
ATOM 961 N N . LYS A 1 122 ? 2.191 5.572 11.723 1.00 87.56 122 LYS A N 1
ATOM 962 C CA . LYS A 1 122 ? 2.302 6.787 12.553 1.00 87.56 122 LYS A CA 1
ATOM 963 C C . LYS A 1 122 ? 2.334 8.068 11.718 1.00 87.56 122 LYS A C 1
ATOM 965 O O . LYS A 1 122 ? 1.768 9.071 12.143 1.00 87.56 122 LYS A O 1
ATOM 970 N N . VAL A 1 123 ? 3.019 8.061 10.575 1.00 87.56 123 VAL A N 1
ATOM 971 C CA . VAL A 1 123 ? 3.085 9.222 9.676 1.00 87.56 123 VAL A CA 1
ATOM 972 C C . VAL A 1 123 ? 1.728 9.470 9.021 1.00 87.56 123 VAL A C 1
ATOM 974 O O . VAL A 1 123 ? 1.265 10.607 9.046 1.00 87.56 123 VAL A O 1
ATOM 977 N N . LEU A 1 124 ? 1.069 8.417 8.524 1.00 86.31 124 LEU A N 1
ATOM 978 C CA . LEU A 1 124 ? -0.286 8.499 7.967 1.00 86.31 124 LEU A CA 1
ATOM 979 C C . LEU A 1 124 ? -1.273 9.096 8.971 1.00 86.31 124 LEU A C 1
ATOM 981 O O . LEU A 1 124 ? -2.003 10.029 8.642 1.00 86.31 124 LEU A O 1
ATOM 985 N N . TRP A 1 125 ? -1.218 8.627 10.220 1.00 84.06 125 TRP A N 1
ATOM 986 C CA . TRP A 1 125 ? -2.053 9.156 11.294 1.00 84.06 125 TRP A CA 1
ATOM 987 C C . TRP A 1 125 ? -1.851 10.659 11.485 1.00 84.06 125 TRP A C 1
ATOM 989 O O . TRP A 1 125 ? -2.810 11.410 11.543 1.00 84.06 125 TRP A O 1
ATOM 999 N N . LYS A 1 126 ? -0.604 11.137 11.530 1.00 86.12 126 LYS A N 1
ATOM 1000 C CA . LYS A 1 126 ? -0.326 12.562 11.768 1.00 86.12 126 LYS A CA 1
ATOM 1001 C C . LYS A 1 126 ? -0.855 13.493 10.677 1.00 86.12 126 LYS A C 1
ATOM 1003 O O . LYS A 1 126 ? -1.051 14.666 10.971 1.00 86.12 126 LYS A O 1
ATOM 1008 N N . GLN A 1 127 ? -1.018 13.015 9.443 1.00 80.06 127 GLN A N 1
ATOM 1009 C CA . GLN A 1 127 ? -1.320 13.892 8.313 1.00 80.06 127 GLN A CA 1
ATOM 1010 C C . GLN A 1 127 ? -2.811 14.078 8.040 1.00 80.06 127 GLN A C 1
ATOM 1012 O O . GLN A 1 127 ? -3.157 15.165 7.604 1.00 80.06 127 GLN A O 1
ATOM 1017 N N . ASN A 1 128 ? -3.673 13.086 8.297 1.00 73.56 128 ASN A N 1
ATOM 1018 C CA . ASN A 1 128 ? -5.098 13.161 7.929 1.00 73.56 128 ASN A CA 1
ATOM 1019 C C . ASN A 1 128 ? -5.995 12.244 8.793 1.00 73.56 128 ASN A C 1
ATOM 1021 O O . ASN A 1 128 ? -6.690 11.375 8.272 1.00 73.56 128 ASN A O 1
ATOM 1025 N N . VAL A 1 129 ? -5.995 12.418 10.124 1.00 72.19 129 VAL A N 1
ATOM 1026 C CA . VAL A 1 129 ? -6.743 11.536 11.056 1.00 72.19 129 VAL A CA 1
ATOM 1027 C C . VAL A 1 129 ? -8.234 11.434 10.710 1.00 72.19 129 VAL A C 1
ATOM 1029 O O . VAL A 1 129 ? -8.769 10.333 10.653 1.00 72.19 129 VAL A O 1
ATOM 1032 N N . ALA A 1 130 ? -8.913 12.565 10.498 1.00 78.94 130 ALA A N 1
ATOM 1033 C CA . ALA A 1 130 ? -10.375 12.585 10.427 1.00 78.94 130 ALA A CA 1
ATOM 1034 C C . ALA A 1 130 ? -10.919 11.976 9.126 1.00 78.94 130 ALA A C 1
ATOM 1036 O O . ALA A 1 130 ? -11.846 11.172 9.158 1.00 78.94 130 ALA A O 1
ATOM 1037 N N . GLU A 1 131 ? -10.328 12.332 7.985 1.00 83.62 131 GLU A N 1
ATOM 1038 C CA . GLU A 1 131 ? -10.778 11.846 6.678 1.00 83.62 131 GLU A CA 1
ATOM 1039 C C . GLU A 1 131 ? -10.428 10.365 6.474 1.00 83.62 131 GLU A C 1
ATOM 1041 O O . GLU A 1 131 ? -11.262 9.576 6.024 1.00 83.62 131 GLU A O 1
ATOM 1046 N N . LEU A 1 132 ? -9.213 9.961 6.866 1.00 82.81 132 LEU A N 1
ATOM 1047 C CA . LEU A 1 132 ? -8.765 8.580 6.697 1.00 82.81 132 LEU A CA 1
ATOM 1048 C C . LEU A 1 132 ? -9.490 7.609 7.627 1.00 82.81 132 LEU A C 1
ATOM 1050 O O . LEU A 1 132 ? -9.691 6.466 7.233 1.00 82.81 132 LEU A O 1
ATOM 1054 N N . ASP A 1 133 ? -9.897 8.025 8.830 1.00 83.00 133 ASP A N 1
ATOM 1055 C CA . ASP A 1 133 ? -10.649 7.144 9.733 1.00 83.00 133 ASP A CA 1
ATOM 1056 C C . ASP A 1 133 ? -12.016 6.760 9.155 1.00 83.00 133 ASP A C 1
ATOM 1058 O O . ASP A 1 133 ? -12.424 5.599 9.227 1.00 83.00 133 ASP A O 1
ATOM 1062 N N . VAL A 1 134 ? -12.711 7.719 8.534 1.00 86.56 134 VAL A N 1
ATOM 1063 C CA . VAL A 1 134 ? -14.002 7.454 7.890 1.00 86.56 134 VAL A CA 1
ATOM 1064 C C . VAL A 1 134 ? -13.808 6.546 6.681 1.00 86.56 134 VAL A C 1
ATOM 1066 O O . VAL A 1 134 ? -14.500 5.535 6.571 1.00 86.56 134 VAL A O 1
ATOM 1069 N N . ARG A 1 135 ? -12.842 6.868 5.809 1.00 86.75 135 ARG A N 1
ATOM 1070 C CA . ARG A 1 135 ? -12.609 6.119 4.566 1.00 86.75 135 ARG A CA 1
ATOM 1071 C C . ARG A 1 135 ? -12.080 4.706 4.805 1.00 86.75 135 ARG A C 1
ATOM 1073 O O . ARG A 1 135 ? -12.459 3.787 4.098 1.00 86.75 135 ARG A O 1
ATOM 1080 N N . LEU A 1 136 ? -11.210 4.519 5.797 1.00 88.25 136 LEU A N 1
ATOM 1081 C CA . LEU A 1 136 ? -10.508 3.251 6.039 1.00 88.25 136 LEU A CA 1
ATOM 1082 C C . LEU A 1 136 ? -11.107 2.440 7.191 1.00 88.25 136 LEU A C 1
ATOM 1084 O O . LEU A 1 136 ? -10.467 1.532 7.739 1.00 88.25 136 LEU A O 1
ATOM 1088 N N . ARG A 1 137 ? -12.340 2.761 7.578 1.00 89.56 137 ARG A N 1
ATOM 1089 C CA . ARG A 1 137 ? -13.072 2.018 8.595 1.00 89.56 137 ARG A CA 1
ATOM 1090 C C . ARG A 1 137 ? -13.194 0.549 8.185 1.00 89.56 137 ARG A C 1
ATOM 1092 O O . ARG A 1 137 ? -13.508 0.235 7.049 1.00 89.56 137 ARG A O 1
ATOM 1099 N N . GLY A 1 138 ? -12.930 -0.361 9.122 1.00 88.25 138 GLY A N 1
ATOM 1100 C CA . GLY A 1 138 ? -13.039 -1.808 8.888 1.00 88.25 138 GLY A CA 1
ATOM 1101 C C . GLY A 1 138 ? -11.803 -2.477 8.274 1.00 88.25 138 GLY A C 1
ATOM 1102 O O . GLY A 1 138 ? -11.698 -3.702 8.326 1.00 88.25 138 GLY A O 1
ATOM 1103 N N . HIS A 1 139 ? -10.815 -1.709 7.800 1.00 89.62 139 HIS A N 1
ATOM 1104 C CA . HIS A 1 139 ? -9.545 -2.241 7.275 1.00 89.62 139 HIS A CA 1
ATOM 1105 C C . HIS A 1 139 ? -8.546 -2.676 8.368 1.00 89.62 139 HIS A C 1
ATOM 1107 O O . HIS A 1 139 ? -7.457 -3.178 8.075 1.00 89.62 139 HIS A O 1
ATOM 1113 N N . GLY A 1 140 ? -8.866 -2.467 9.650 1.00 87.31 140 GLY A N 1
ATOM 1114 C CA . GLY A 1 140 ? -8.019 -2.866 10.781 1.00 87.31 140 GLY A CA 1
ATOM 1115 C C . GLY A 1 140 ? -6.715 -2.070 10.939 1.00 87.31 140 GLY A C 1
ATOM 1116 O O . GLY A 1 140 ? -5.850 -2.435 11.739 1.00 87.31 140 GLY A O 1
ATOM 1117 N N . ILE A 1 141 ? -6.543 -0.978 10.189 1.00 85.94 141 ILE A N 1
ATOM 1118 C CA . ILE A 1 141 ? -5.303 -0.182 10.150 1.00 85.94 141 ILE A CA 1
ATOM 1119 C C . ILE A 1 141 ? -5.061 0.509 11.502 1.00 85.94 141 ILE A C 1
ATOM 1121 O O . ILE A 1 141 ? -3.948 0.471 12.039 1.00 85.94 141 ILE A O 1
ATOM 1125 N N . PHE A 1 142 ? -6.126 1.065 12.091 1.00 81.44 142 PHE A N 1
ATOM 1126 C CA . PHE A 1 142 ? -6.063 1.939 13.268 1.00 81.44 142 PHE A CA 1
ATOM 1127 C C . PHE A 1 142 ? -6.538 1.296 14.583 1.00 81.44 142 PHE A C 1
ATOM 1129 O O . PHE A 1 142 ? -6.308 1.841 15.662 1.00 81.44 142 PHE A O 1
ATOM 1136 N N . GLU A 1 143 ? -7.101 0.086 14.539 1.00 75.06 143 GLU A N 1
ATOM 1137 C CA . GLU A 1 143 ? -7.775 -0.557 15.684 1.00 75.06 143 GLU A CA 1
ATOM 1138 C C . GLU A 1 143 ? -6.888 -0.773 16.923 1.00 75.06 143 GLU A C 1
ATOM 1140 O O . GLU A 1 143 ? -7.384 -0.796 18.048 1.00 75.06 143 GLU A O 1
ATOM 1145 N N . ARG A 1 144 ? -5.562 -0.898 16.759 1.00 66.00 144 ARG A N 1
ATOM 1146 C CA . ARG A 1 144 ? -4.644 -1.071 17.904 1.00 66.00 144 ARG A CA 1
ATOM 1147 C C . ARG A 1 144 ? -4.219 0.232 18.576 1.00 66.00 144 ARG A C 1
ATOM 1149 O O . ARG A 1 144 ? -3.798 0.183 19.727 1.00 66.00 144 ARG A O 1
ATOM 1156 N N . MET A 1 145 ? -4.305 1.378 17.901 1.00 60.62 145 MET A N 1
ATOM 1157 C CA . MET A 1 145 ? -3.859 2.648 18.495 1.00 60.62 145 MET A CA 1
ATOM 1158 C C . MET A 1 145 ? -4.814 3.099 19.607 1.00 60.62 145 MET A C 1
ATOM 1160 O O . MET A 1 145 ? -4.363 3.587 20.639 1.00 60.62 145 MET A O 1
ATOM 1164 N N . HIS A 1 146 ? -6.114 2.835 19.456 1.00 57.03 146 HIS A N 1
ATOM 1165 C CA . HIS A 1 146 ? -7.120 3.148 20.475 1.00 57.03 146 HIS A CA 1
ATOM 1166 C C . HIS A 1 146 ? -7.046 2.249 21.719 1.00 57.03 146 HIS A C 1
ATOM 1168 O O . HIS A 1 146 ? -7.571 2.609 22.770 1.00 57.03 146 HIS A O 1
ATOM 1174 N N . GLN A 1 147 ? -6.372 1.097 21.639 1.00 55.53 147 GLN A N 1
ATOM 1175 C CA . GLN A 1 147 ? -6.244 0.180 22.776 1.00 55.53 147 GLN A CA 1
ATOM 1176 C C . GLN A 1 147 ? -5.146 0.603 23.762 1.00 55.53 147 GLN A C 1
ATOM 1178 O O . GLN A 1 147 ? -5.221 0.249 24.934 1.00 55.53 147 GLN A O 1
ATOM 1183 N N . SER A 1 148 ? -4.164 1.405 23.332 1.00 52.66 148 SER A N 1
ATOM 1184 C CA . SER A 1 148 ? -3.037 1.814 24.186 1.00 52.66 148 SER A CA 1
ATOM 1185 C C . SER A 1 148 ? -3.398 2.877 25.230 1.00 52.66 148 SER A C 1
ATOM 1187 O O . SER A 1 148 ? -2.601 3.122 26.131 1.00 52.66 148 SER A O 1
ATOM 1189 N N . THR A 1 149 ? -4.559 3.528 25.117 1.00 50.94 149 THR A N 1
ATOM 1190 C CA . THR A 1 149 ? -4.997 4.569 26.065 1.00 50.94 149 THR A CA 1
ATOM 1191 C C . THR A 1 149 ? -6.035 4.070 27.061 1.00 50.94 149 THR A C 1
ATOM 1193 O O . THR A 1 149 ? -6.449 4.827 27.939 1.00 50.94 149 THR A O 1
ATOM 1196 N N . ARG A 1 150 ? -6.428 2.789 26.994 1.00 50.22 150 ARG A N 1
ATOM 1197 C CA . ARG A 1 150 ? -7.059 2.153 28.148 1.00 50.22 150 ARG A CA 1
ATOM 1198 C C . ARG A 1 150 ? -5.969 1.961 29.192 1.00 50.22 150 ARG A C 1
ATOM 1200 O O . ARG A 1 150 ? -5.303 0.936 29.237 1.00 50.22 150 ARG A O 1
ATOM 1207 N N . VAL A 1 151 ? -5.787 3.004 29.999 1.00 54.81 151 VAL A N 1
ATOM 1208 C CA . VAL A 1 151 ? -5.261 2.910 31.355 1.00 54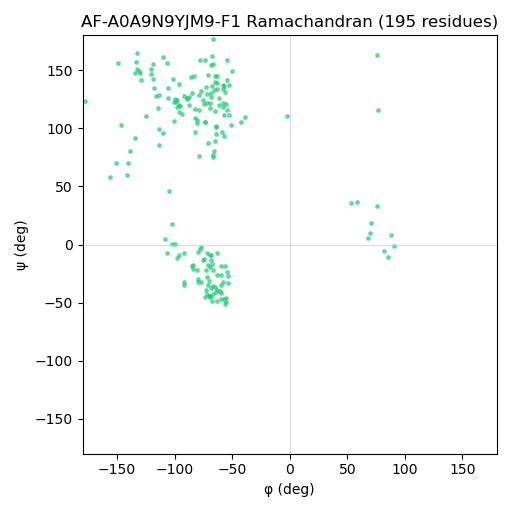.81 151 VAL A CA 1
ATOM 1209 C C . VAL A 1 151 ? -5.884 1.654 31.944 1.00 54.81 151 VAL A C 1
ATOM 1211 O O . VAL A 1 151 ? -7.101 1.602 32.140 1.00 54.81 151 VAL A O 1
ATOM 1214 N N . GLU A 1 152 ? -5.072 0.618 32.142 1.00 49.44 152 GLU A N 1
ATOM 1215 C CA . GLU A 1 152 ? -5.423 -0.471 33.033 1.00 49.44 152 GLU A CA 1
ATOM 1216 C C . GLU A 1 152 ? -5.672 0.192 34.381 1.00 49.44 152 GLU A C 1
ATOM 1218 O O . GLU A 1 152 ? -4.755 0.495 35.139 1.00 49.44 152 GLU A O 1
ATOM 1223 N N . THR A 1 153 ? -6.933 0.525 34.650 1.00 49.81 153 THR A N 1
ATOM 1224 C CA . THR A 1 153 ? -7.353 0.813 36.007 1.00 49.81 153 THR A CA 1
ATOM 1225 C C . THR A 1 153 ? -7.011 -0.466 36.755 1.00 49.81 153 THR A C 1
ATOM 1227 O O . THR A 1 153 ? -7.510 -1.522 36.344 1.00 49.81 153 THR A O 1
ATOM 1230 N N . PRO A 1 154 ? -6.118 -0.433 37.758 1.00 49.28 154 PRO A N 1
ATOM 1231 C CA . PRO A 1 154 ? -5.771 -1.638 38.483 1.00 49.28 154 PRO A CA 1
ATOM 1232 C C . PRO A 1 154 ? -7.086 -2.222 38.982 1.00 49.28 154 PRO A C 1
ATOM 1234 O O . PRO A 1 154 ? -7.825 -1.574 39.727 1.00 49.28 154 PRO A O 1
ATOM 1237 N N . ARG A 1 155 ? -7.434 -3.414 38.490 1.00 43.81 155 ARG A N 1
ATOM 1238 C CA . ARG A 1 155 ? -8.557 -4.180 39.016 1.00 43.81 155 ARG A CA 1
ATOM 1239 C C . ARG A 1 155 ? -8.174 -4.548 40.445 1.00 43.81 155 ARG A C 1
ATOM 1241 O O . ARG A 1 155 ? -7.556 -5.579 40.693 1.00 43.81 155 ARG A O 1
ATOM 1248 N N . SER A 1 156 ? -8.512 -3.663 41.378 1.00 55.72 156 SER A N 1
ATOM 1249 C CA . SER A 1 156 ? -8.525 -3.927 42.810 1.00 55.72 156 SER A CA 1
ATOM 1250 C C . SER A 1 156 ? -9.605 -4.958 43.097 1.00 55.72 156 SER A C 1
ATOM 1252 O O . SER A 1 156 ? -10.702 -4.613 43.509 1.00 55.72 156 SER A O 1
ATOM 1254 N N . THR A 1 157 ? -9.293 -6.228 42.872 1.00 55.16 157 THR A N 1
ATOM 1255 C CA . THR A 1 157 ? -10.012 -7.358 43.466 1.00 55.16 157 THR A CA 1
ATOM 1256 C C . THR A 1 157 ? -9.050 -8.527 43.609 1.00 55.16 157 THR A C 1
ATOM 1258 O O . THR A 1 157 ? -9.158 -9.539 42.924 1.00 55.16 157 THR A O 1
ATOM 1261 N N . LEU A 1 158 ? -8.099 -8.383 44.528 1.00 51.50 158 LEU A N 1
ATOM 1262 C CA . LEU A 1 158 ? -7.589 -9.523 45.273 1.00 51.50 158 LEU A CA 1
ATOM 1263 C C . LEU A 1 158 ? -8.083 -9.355 46.709 1.00 51.50 158 LEU A C 1
ATOM 1265 O O . LEU A 1 158 ? -7.494 -8.632 47.514 1.00 51.50 158 LEU A O 1
ATOM 1269 N N . ASN A 1 159 ? -9.200 -10.017 47.012 1.00 60.56 159 ASN A N 1
ATOM 1270 C CA . ASN A 1 159 ? -9.570 -10.363 48.380 1.00 60.56 159 ASN A CA 1
ATOM 1271 C C . ASN A 1 159 ? -8.536 -11.378 48.888 1.00 60.56 159 ASN A C 1
ATOM 1273 O O . ASN A 1 159 ? -8.793 -12.575 48.919 1.00 60.56 159 ASN A O 1
ATOM 1277 N N . LEU A 1 160 ? -7.338 -10.895 49.223 1.00 57.56 160 LEU A N 1
ATOM 1278 C CA . LEU A 1 160 ? -6.343 -11.681 49.942 1.00 57.56 160 LEU A CA 1
ATOM 1279 C C . LEU A 1 160 ? -6.863 -11.893 51.362 1.00 57.56 160 LEU A C 1
ATOM 1281 O O . LEU A 1 160 ? -7.119 -10.919 52.085 1.00 57.56 160 LEU A O 1
ATOM 1285 N N . SER A 1 161 ? -6.999 -13.164 51.733 1.00 68.69 161 SER A N 1
ATOM 1286 C CA . SER A 1 161 ? -7.225 -13.618 53.103 1.00 68.69 161 SER A CA 1
ATOM 1287 C C . SER A 1 161 ? -6.203 -12.975 54.052 1.00 68.69 161 SER A C 1
ATOM 1289 O O . SER A 1 161 ? -5.065 -12.682 53.668 1.00 68.69 161 SER A O 1
ATOM 1291 N N . ALA A 1 162 ? -6.594 -12.752 55.310 1.00 65.12 162 ALA A N 1
ATOM 1292 C CA . ALA A 1 162 ? -5.726 -12.171 56.336 1.00 65.12 162 ALA A CA 1
ATOM 1293 C C . ALA A 1 162 ? -4.398 -12.941 56.518 1.00 65.12 162 ALA A C 1
ATOM 1295 O O . ALA A 1 162 ? -3.405 -12.343 56.940 1.00 65.12 162 ALA A O 1
ATOM 1296 N N . GLU A 1 163 ? -4.346 -14.225 56.148 1.00 58.62 163 GLU A N 1
ATOM 1297 C CA . GLU A 1 163 ? -3.125 -15.038 56.192 1.00 58.62 163 GLU A CA 1
ATOM 1298 C C . GLU A 1 163 ? -2.100 -14.692 55.101 1.00 58.62 163 GLU A C 1
ATOM 1300 O O . GLU A 1 163 ? -0.907 -14.598 55.394 1.00 58.62 163 GLU A O 1
ATOM 1305 N N . GLU A 1 164 ? -2.519 -14.402 53.867 1.00 57.44 164 GLU A N 1
ATOM 1306 C CA . GLU A 1 164 ? -1.575 -14.108 52.774 1.00 57.44 164 GLU A CA 1
ATOM 1307 C C . GLU A 1 164 ? -0.915 -12.729 52.924 1.00 57.44 164 GLU A C 1
ATOM 1309 O O . GLU A 1 164 ? 0.211 -12.507 52.469 1.00 57.44 164 GLU A O 1
ATOM 1314 N N . ARG A 1 165 ? -1.546 -11.812 53.673 1.00 57.84 165 ARG A N 1
ATOM 1315 C CA . ARG A 1 165 ? -0.940 -10.521 54.045 1.00 57.84 165 ARG A CA 1
ATOM 1316 C C . ARG A 1 165 ? 0.258 -10.674 54.991 1.00 57.84 165 ARG A C 1
ATOM 1318 O O . ARG A 1 165 ? 1.096 -9.774 55.052 1.00 57.84 165 ARG A O 1
ATOM 1325 N N . ARG A 1 166 ? 0.372 -11.795 55.716 1.00 58.22 166 ARG A N 1
ATOM 1326 C CA . ARG A 1 166 ? 1.482 -12.050 56.653 1.00 58.22 166 ARG A CA 1
ATOM 1327 C C . ARG A 1 166 ? 2.755 -12.520 55.945 1.00 58.22 166 ARG A C 1
ATOM 1329 O O . ARG A 1 166 ? 3.846 -12.155 56.372 1.00 58.22 166 ARG A O 1
ATOM 1336 N N . LEU A 1 167 ? 2.623 -13.247 54.837 1.00 56.28 167 LEU A N 1
ATOM 1337 C CA . LEU A 1 167 ? 3.760 -13.787 54.081 1.00 56.28 167 LEU A CA 1
ATOM 1338 C C . LEU A 1 167 ? 4.468 -12.738 53.211 1.00 56.28 167 LEU A C 1
ATOM 1340 O O . LEU A 1 167 ? 5.689 -12.776 53.076 1.00 56.28 167 LEU A O 1
ATOM 1344 N N . ILE A 1 168 ? 3.739 -11.748 52.689 1.00 56.12 168 ILE A N 1
ATOM 1345 C CA . ILE A 1 168 ? 4.331 -10.692 51.847 1.00 56.12 168 ILE A CA 1
ATOM 1346 C C . ILE A 1 168 ? 5.194 -9.722 52.679 1.00 56.12 168 ILE A C 1
ATOM 1348 O O . ILE A 1 168 ? 6.188 -9.191 52.187 1.00 56.12 168 ILE A O 1
ATOM 1352 N N . ARG A 1 169 ? 4.895 -9.547 53.976 1.00 53.12 169 ARG A N 1
ATOM 1353 C CA . ARG A 1 169 ? 5.642 -8.633 54.860 1.00 53.12 169 ARG A CA 1
ATOM 1354 C C . ARG A 1 169 ? 7.028 -9.151 55.276 1.00 53.12 169 ARG A C 1
ATOM 1356 O O . ARG A 1 169 ? 7.822 -8.365 55.778 1.00 53.12 169 ARG A O 1
ATOM 1363 N N . LEU A 1 170 ? 7.337 -10.430 55.045 1.00 51.53 170 LEU A N 1
ATOM 1364 C CA . LEU A 1 170 ? 8.609 -11.052 55.447 1.00 51.53 170 LEU A CA 1
ATOM 1365 C C . LEU A 1 170 ? 9.647 -11.177 54.318 1.00 51.53 170 LEU A C 1
ATOM 1367 O O . LEU A 1 170 ? 10.747 -11.660 54.565 1.00 51.53 170 LEU A O 1
ATOM 1371 N N . ARG A 1 171 ? 9.345 -10.731 53.090 1.00 51.38 171 ARG A N 1
ATOM 1372 C CA . ARG A 1 171 ? 10.291 -10.798 51.954 1.00 51.38 171 ARG A CA 1
ATOM 1373 C C . ARG A 1 171 ? 10.879 -9.457 51.509 1.00 51.38 171 ARG A C 1
ATOM 1375 O O . ARG A 1 171 ? 11.635 -9.425 50.546 1.00 51.38 171 ARG A O 1
ATOM 1382 N N . SER A 1 172 ? 10.594 -8.364 52.217 1.00 49.78 172 SER A N 1
ATOM 1383 C CA . SER A 1 172 ? 11.036 -7.015 51.833 1.00 49.78 172 SER A CA 1
ATOM 1384 C C . SER A 1 172 ? 12.190 -6.479 52.689 1.00 49.78 172 SER A C 1
ATOM 1386 O O . SER A 1 172 ? 12.157 -5.331 53.124 1.00 49.78 172 SER A O 1
ATOM 1388 N N . THR A 1 173 ? 13.218 -7.293 52.932 1.00 56.12 173 THR A N 1
ATOM 1389 C CA . THR A 1 173 ? 14.502 -6.825 53.483 1.00 56.12 173 THR A CA 1
ATOM 1390 C C . THR A 1 173 ? 15.658 -7.547 52.799 1.00 56.12 173 THR A C 1
ATOM 1392 O O . THR A 1 173 ? 16.329 -8.384 53.394 1.00 56.12 173 THR A O 1
ATOM 1395 N N . HIS A 1 174 ? 15.897 -7.234 51.529 1.00 48.88 174 HIS A N 1
ATOM 1396 C CA . HIS A 1 174 ? 17.235 -7.383 50.969 1.00 48.88 174 HIS A CA 1
ATOM 1397 C C . HIS A 1 174 ? 17.558 -6.115 50.182 1.00 48.88 174 HIS A C 1
ATOM 1399 O O . HIS A 1 174 ? 17.177 -5.944 49.028 1.00 48.88 174 HIS A O 1
ATOM 1405 N N . VAL A 1 175 ? 18.181 -5.176 50.891 1.00 53.16 175 VAL A N 1
ATOM 1406 C CA . VAL A 1 175 ? 18.799 -3.975 50.336 1.00 53.16 175 VAL A CA 1
ATOM 1407 C C . VAL A 1 175 ? 20.075 -4.442 49.646 1.00 53.16 175 VAL A C 1
ATOM 1409 O O . VAL A 1 175 ? 21.031 -4.829 50.314 1.00 53.16 175 VAL A O 1
ATOM 1412 N N . GLU A 1 176 ? 20.073 -4.479 48.318 1.00 52.94 176 GLU A N 1
ATOM 1413 C CA . GLU A 1 176 ? 21.286 -4.710 47.538 1.00 52.94 176 GLU A CA 1
ATOM 1414 C C . GLU A 1 176 ? 21.951 -3.357 47.246 1.00 52.94 176 GLU A C 1
ATOM 1416 O O . GLU A 1 176 ? 21.314 -2.409 46.786 1.00 52.94 176 GLU A O 1
ATOM 1421 N N . ALA A 1 177 ? 23.223 -3.257 47.625 1.00 64.31 177 ALA A N 1
ATOM 1422 C CA . ALA A 1 177 ? 24.029 -2.045 47.607 1.00 64.31 177 ALA A CA 1
ATOM 1423 C C . ALA A 1 177 ? 24.338 -1.543 46.178 1.00 64.31 177 ALA A C 1
ATOM 1425 O O . ALA A 1 177 ? 24.408 -2.340 45.238 1.00 64.31 177 ALA A O 1
ATOM 1426 N N . PRO A 1 178 ? 24.599 -0.233 46.000 1.00 56.72 178 PRO A N 1
ATOM 1427 C CA . PRO A 1 178 ? 24.957 0.336 44.706 1.00 56.72 178 PRO A CA 1
ATOM 1428 C C . PRO A 1 178 ? 26.355 -0.129 44.273 1.00 56.72 178 PRO A C 1
ATOM 1430 O O . PRO A 1 178 ? 27.356 0.187 44.916 1.00 56.72 178 PRO A O 1
ATOM 1433 N N . ARG A 1 179 ? 26.435 -0.863 43.156 1.00 54.38 179 ARG A N 1
ATOM 1434 C CA . ARG A 1 179 ? 27.705 -1.136 42.471 1.00 54.38 179 ARG A CA 1
ATOM 1435 C C . ARG A 1 179 ? 28.107 0.084 41.649 1.00 54.38 179 ARG A C 1
ATOM 1437 O O . ARG A 1 179 ? 27.431 0.465 40.698 1.00 54.38 179 ARG A O 1
ATOM 1444 N N . SER A 1 180 ? 29.225 0.670 42.044 1.00 56.66 180 SER A N 1
ATOM 1445 C CA . SER A 1 180 ? 29.971 1.702 41.338 1.00 56.66 180 SER A CA 1
ATOM 1446 C C . SER A 1 180 ? 30.396 1.224 39.945 1.00 56.66 180 SER A C 1
ATOM 1448 O O . SER A 1 180 ? 31.094 0.224 39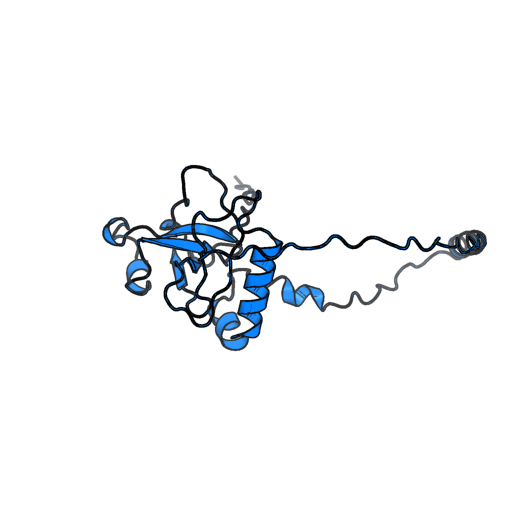.788 1.00 56.66 180 SER A O 1
ATOM 1450 N N . THR A 1 181 ? 29.975 1.962 38.921 1.00 63.03 181 THR A N 1
ATOM 1451 C CA . THR A 1 181 ? 30.452 1.844 37.539 1.00 63.03 181 THR A CA 1
ATOM 1452 C C . THR A 1 181 ? 31.810 2.534 37.380 1.00 63.03 181 THR A C 1
ATOM 1454 O O . THR A 1 181 ? 31.911 3.714 37.725 1.00 63.03 181 THR A O 1
ATOM 1457 N N . PRO A 1 182 ? 32.839 1.871 36.821 1.00 56.09 182 PRO A N 1
ATOM 1458 C CA . PRO A 1 182 ? 34.057 2.546 36.406 1.00 56.09 182 PRO A CA 1
ATOM 1459 C C . PRO A 1 182 ? 33.837 3.288 35.083 1.00 56.09 182 PRO A C 1
ATOM 1461 O O . PRO A 1 182 ? 33.301 2.754 34.112 1.00 56.09 182 PRO A O 1
ATOM 1464 N N . SER A 1 183 ? 34.278 4.541 35.071 1.00 59.66 183 SER A N 1
ATOM 1465 C CA . SER A 1 183 ? 34.429 5.401 33.904 1.00 59.66 183 SER A CA 1
ATOM 1466 C C . SER A 1 183 ? 35.491 4.838 32.957 1.00 59.66 183 SER A C 1
ATOM 1468 O O . SER A 1 183 ? 36.672 4.813 33.303 1.00 59.66 183 SER A O 1
ATOM 1470 N N . LEU A 1 184 ? 35.085 4.426 31.756 1.00 58.94 184 LEU A N 1
ATOM 1471 C CA . LEU A 1 184 ? 35.999 4.138 30.652 1.00 58.94 184 LEU A CA 1
ATOM 1472 C C . LEU A 1 184 ? 36.010 5.331 29.697 1.00 58.94 184 LEU A C 1
ATOM 1474 O O . LEU A 1 184 ? 35.043 5.607 28.988 1.00 58.94 184 LEU A O 1
ATOM 1478 N N . SER A 1 185 ? 37.119 6.062 29.765 1.00 57.78 185 SER A N 1
ATOM 1479 C CA . SER A 1 185 ? 37.523 7.095 28.825 1.00 57.78 185 SER A CA 1
ATOM 1480 C C . SER A 1 185 ? 38.106 6.484 27.550 1.00 57.78 185 SER A C 1
ATOM 1482 O O . SER A 1 185 ? 38.710 5.417 27.617 1.00 57.78 185 SER A O 1
ATOM 1484 N N . ALA A 1 186 ? 38.085 7.295 26.491 1.00 57.53 186 ALA A N 1
ATOM 1485 C CA . ALA A 1 186 ? 38.921 7.230 25.290 1.00 57.53 186 ALA A CA 1
ATOM 1486 C C . ALA A 1 186 ? 38.557 6.159 24.246 1.00 57.53 186 ALA A C 1
ATOM 1488 O O . ALA A 1 186 ? 38.672 4.966 24.479 1.00 57.53 186 ALA A O 1
ATOM 1489 N N . GLU A 1 187 ? 38.159 6.604 23.053 1.00 52.44 187 GLU A N 1
ATOM 1490 C CA . GLU A 1 187 ? 39.094 6.757 21.926 1.00 52.44 187 GLU A CA 1
ATOM 1491 C C . GLU A 1 187 ? 38.364 7.347 20.706 1.00 52.44 187 GLU A C 1
ATOM 1493 O O . GLU A 1 187 ? 37.368 6.813 20.218 1.00 52.44 187 GLU A O 1
ATOM 1498 N N . GLU A 1 188 ? 38.874 8.473 20.203 1.00 55.22 188 GLU A N 1
ATOM 1499 C CA . GLU A 1 188 ? 38.605 8.962 18.849 1.00 55.22 188 GLU A CA 1
ATOM 1500 C C . GLU A 1 188 ? 39.308 8.073 17.815 1.00 55.22 188 GLU A C 1
ATOM 1502 O O . GLU A 1 188 ? 40.478 7.735 17.996 1.00 55.22 188 GLU A O 1
ATOM 1507 N N . PRO A 1 189 ? 38.701 7.871 16.633 1.00 61.31 189 PRO A N 1
ATOM 1508 C CA . PRO A 1 189 ? 39.503 7.725 15.430 1.00 61.31 189 PRO A CA 1
ATOM 1509 C C . PRO A 1 189 ? 39.093 8.723 14.341 1.00 61.31 189 PRO A C 1
ATOM 1511 O O . PRO A 1 189 ? 38.047 8.629 13.698 1.00 61.31 189 PRO A O 1
ATOM 1514 N N . ARG A 1 190 ? 40.019 9.663 14.126 1.00 61.81 190 ARG A N 1
ATOM 1515 C CA . ARG A 1 190 ? 40.387 10.343 12.874 1.00 61.81 190 ARG A CA 1
ATOM 1516 C C . ARG A 1 190 ? 39.631 9.861 11.626 1.00 61.81 190 ARG A C 1
ATOM 1518 O O . ARG A 1 190 ? 39.941 8.805 11.074 1.00 61.81 190 ARG A O 1
ATOM 1525 N N . ARG A 1 191 ? 38.756 10.707 11.071 1.00 60.12 191 ARG A N 1
ATOM 1526 C CA . ARG A 1 191 ? 38.319 10.573 9.672 1.00 60.12 191 ARG A CA 1
ATOM 1527 C C . ARG A 1 191 ? 39.175 11.443 8.757 1.00 60.12 191 ARG A C 1
ATOM 1529 O O . ARG A 1 191 ? 39.130 12.667 8.803 1.00 60.12 191 ARG A O 1
ATOM 1536 N N . ARG A 1 192 ? 39.962 10.749 7.927 1.00 62.69 192 ARG A N 1
ATOM 1537 C CA . ARG A 1 192 ? 40.677 11.262 6.754 1.00 62.69 192 ARG A CA 1
ATOM 1538 C C . ARG A 1 192 ? 39.698 11.924 5.784 1.00 62.69 192 ARG A C 1
ATOM 1540 O O . ARG A 1 192 ? 38.707 11.311 5.395 1.00 62.69 192 ARG A O 1
ATOM 1547 N N . ALA A 1 193 ? 40.038 13.131 5.346 1.00 60.03 193 ALA A N 1
ATOM 1548 C CA . ALA A 1 193 ? 39.473 13.742 4.155 1.00 60.03 193 ALA A CA 1
ATOM 1549 C C . ALA A 1 193 ? 40.035 13.033 2.912 1.00 60.03 193 ALA A C 1
ATOM 1551 O O . ALA A 1 193 ? 41.250 13.002 2.720 1.00 60.03 193 ALA A O 1
ATOM 1552 N N . TYR A 1 194 ? 39.160 12.475 2.075 1.00 56.91 194 TYR A N 1
ATOM 1553 C CA . TYR A 1 194 ? 39.503 12.145 0.694 1.00 56.91 194 TYR A CA 1
ATOM 1554 C C . TYR A 1 194 ? 39.034 13.286 -0.204 1.00 56.91 194 TYR A C 1
ATOM 1556 O O . TYR A 1 194 ? 37.860 13.645 -0.235 1.00 56.91 194 TYR A O 1
ATOM 1564 N N . ARG A 1 195 ? 40.016 13.862 -0.889 1.00 62.50 195 ARG A N 1
ATOM 1565 C CA . ARG A 1 195 ? 39.933 14.884 -1.927 1.00 62.50 195 ARG A CA 1
ATOM 1566 C C . ARG A 1 195 ? 40.033 14.135 -3.258 1.00 62.50 195 ARG A C 1
ATOM 1568 O O . ARG A 1 195 ? 41.017 13.431 -3.428 1.00 62.50 195 ARG A O 1
ATOM 1575 N N . ASN A 1 196 ? 39.057 14.270 -4.148 1.00 56.88 196 ASN A N 1
ATOM 1576 C CA . ASN A 1 196 ? 39.131 13.924 -5.578 1.00 56.88 196 ASN A CA 1
ATOM 1577 C C . ASN A 1 196 ? 38.235 14.965 -6.275 1.00 56.88 196 ASN A C 1
ATOM 1579 O O . ASN A 1 196 ? 37.080 15.094 -5.871 1.00 56.88 196 ASN A O 1
ATOM 1583 N N . VAL A 1 197 ? 38.819 15.990 -6.912 1.00 65.81 197 VAL A N 1
ATOM 1584 C CA . VAL A 1 197 ? 39.116 16.102 -8.363 1.00 65.81 197 VAL A CA 1
ATOM 1585 C C . VAL A 1 197 ? 37.879 15.845 -9.208 1.00 65.81 197 VAL A C 1
ATOM 1587 O O . VAL A 1 197 ? 37.452 14.673 -9.261 1.00 65.81 197 VAL A O 1
#